Protein AF-A0A435XGB6-F1 (afdb_monomer)

Mean predict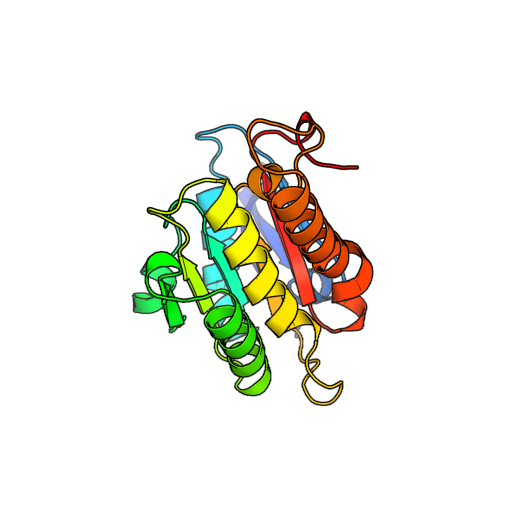ed aligned error: 3.39 Å

Structure (mmCIF, N/CA/C/O backbone):
data_AF-A0A435XGB6-F1
#
_entry.id   AF-A0A435XGB6-F1
#
loop_
_atom_site.group_PDB
_atom_site.id
_atom_site.type_symbol
_atom_site.label_atom_id
_atom_site.label_alt_id
_atom_site.label_comp_id
_atom_site.label_asym_id
_atom_site.label_entity_id
_atom_site.label_seq_id
_atom_site.pdbx_PDB_ins_code
_atom_site.Cartn_x
_atom_site.Cartn_y
_atom_site.Cartn_z
_atom_site.occupancy
_atom_site.B_iso_or_equiv
_atom_site.auth_seq_id
_atom_site.auth_comp_id
_atom_site.auth_asym_id
_atom_site.auth_atom_id
_atom_site.pdbx_PDB_model_num
ATOM 1 N N . MET A 1 1 ? 10.335 -16.203 -16.832 1.00 53.03 1 MET A N 1
ATOM 2 C CA . MET A 1 1 ? 10.452 -15.090 -17.796 1.00 53.03 1 MET A CA 1
ATOM 3 C C . MET A 1 1 ? 10.379 -13.845 -16.953 1.00 53.03 1 MET A C 1
ATOM 5 O O . MET A 1 1 ? 9.321 -13.602 -16.396 1.00 53.03 1 MET A O 1
ATOM 9 N N . THR A 1 2 ? 11.484 -13.124 -16.815 1.00 76.81 2 THR A N 1
ATOM 10 C CA . THR A 1 2 ? 11.548 -11.955 -15.939 1.00 76.81 2 THR A CA 1
ATOM 11 C C . THR A 1 2 ? 10.708 -10.821 -16.519 1.00 76.81 2 THR A C 1
ATOM 13 O O . THR A 1 2 ? 10.966 -10.364 -17.635 1.00 76.81 2 THR A O 1
ATOM 16 N N . VAL A 1 3 ? 9.694 -10.374 -15.778 1.00 89.94 3 VAL A N 1
ATOM 17 C CA . VAL A 1 3 ? 8.911 -9.187 -16.142 1.00 89.94 3 VAL A CA 1
ATOM 18 C C . VAL A 1 3 ? 9.714 -7.956 -15.735 1.00 89.94 3 VAL A C 1
ATOM 20 O O . VAL A 1 3 ? 9.939 -7.713 -14.551 1.00 89.94 3 VAL A O 1
ATOM 23 N N . ALA A 1 4 ? 10.163 -7.186 -16.723 1.00 92.75 4 ALA A N 1
ATOM 24 C CA . ALA A 1 4 ? 10.901 -5.952 -16.498 1.00 92.75 4 ALA A CA 1
ATOM 25 C C . ALA A 1 4 ? 9.969 -4.742 -16.622 1.00 92.75 4 ALA A C 1
ATOM 27 O O . ALA A 1 4 ? 9.368 -4.525 -17.673 1.00 92.75 4 ALA A O 1
ATOM 28 N N . ILE A 1 5 ? 9.890 -3.943 -15.562 1.00 94.94 5 ILE A N 1
ATOM 29 C CA . ILE A 1 5 ? 9.145 -2.687 -15.511 1.00 94.94 5 ILE A CA 1
ATOM 30 C C . ILE A 1 5 ? 10.059 -1.563 -15.993 1.00 94.94 5 ILE A C 1
ATOM 32 O O . ILE A 1 5 ? 11.114 -1.322 -15.406 1.00 94.94 5 ILE A O 1
ATOM 36 N N . GLU A 1 6 ? 9.682 -0.857 -17.054 1.00 95.12 6 GLU A N 1
ATOM 37 C CA . GLU A 1 6 ? 10.456 0.287 -17.534 1.00 95.12 6 GLU A CA 1
ATOM 38 C C . GLU A 1 6 ? 10.149 1.527 -16.686 1.00 95.12 6 GLU A C 1
ATOM 40 O O . GLU A 1 6 ? 9.051 2.079 -16.754 1.00 95.12 6 GLU A O 1
ATOM 45 N N . MET A 1 7 ? 11.133 2.001 -15.923 1.00 93.50 7 MET A N 1
ATOM 46 C CA . MET A 1 7 ? 11.008 3.140 -15.005 1.00 93.50 7 MET A CA 1
ATOM 47 C C . MET A 1 7 ? 11.340 4.486 -15.665 1.00 93.50 7 MET A C 1
ATOM 49 O O . MET A 1 7 ? 10.955 5.533 -15.153 1.00 93.50 7 MET A O 1
ATOM 53 N N . GLY A 1 8 ? 12.032 4.468 -16.804 1.00 93.19 8 GLY A N 1
ATOM 54 C CA . GLY A 1 8 ? 12.451 5.659 -17.540 1.00 93.19 8 GLY A CA 1
ATOM 55 C C . GLY A 1 8 ? 13.668 5.367 -18.413 1.00 93.19 8 GLY A C 1
ATOM 56 O O . GLY A 1 8 ? 13.874 4.229 -18.825 1.00 93.19 8 GLY A O 1
ATOM 57 N N . HIS A 1 9 ? 14.498 6.380 -18.657 1.00 94.50 9 HIS A N 1
ATOM 58 C CA . HIS A 1 9 ? 15.742 6.252 -19.421 1.00 94.50 9 HIS A CA 1
ATOM 59 C C . HIS A 1 9 ? 16.942 6.684 -18.573 1.00 94.50 9 HIS A C 1
ATOM 61 O O . HIS A 1 9 ? 16.847 7.610 -17.767 1.00 94.50 9 HIS A O 1
ATOM 67 N N . THR A 1 10 ? 18.075 6.011 -18.750 1.00 94.00 10 THR A N 1
ATOM 68 C CA . THR A 1 10 ? 19.360 6.416 -18.172 1.00 94.00 10 THR A CA 1
ATOM 69 C C . THR A 1 10 ? 19.920 7.635 -18.910 1.00 94.00 10 THR A C 1
ATOM 71 O O . THR A 1 10 ? 19.446 8.004 -19.984 1.00 94.00 10 THR A O 1
ATOM 74 N N . THR A 1 11 ? 20.984 8.241 -18.382 1.00 93.38 11 THR A N 1
ATOM 75 C CA . THR A 1 11 ? 21.693 9.348 -19.053 1.00 93.38 11 THR A CA 1
ATOM 76 C C . THR A 1 11 ? 22.278 8.959 -20.415 1.00 93.38 11 THR A C 1
ATOM 78 O O . THR A 1 11 ? 22.492 9.827 -21.253 1.00 93.38 11 THR A O 1
ATOM 81 N N . ALA A 1 12 ? 22.493 7.663 -20.659 1.00 94.06 12 ALA A N 1
ATOM 82 C CA . ALA A 1 12 ? 22.927 7.123 -21.946 1.00 94.06 12 ALA A CA 1
ATOM 83 C C . ALA A 1 12 ? 21.760 6.851 -22.921 1.00 94.06 12 ALA A C 1
ATOM 85 O O . ALA A 1 12 ? 21.979 6.302 -23.997 1.00 94.06 12 ALA A O 1
ATOM 86 N N . GLY A 1 13 ? 20.518 7.179 -22.544 1.00 93.50 13 GLY A N 1
ATOM 87 C CA . GLY A 1 13 ? 19.321 6.951 -23.359 1.00 93.50 13 GLY A CA 1
ATOM 88 C C . GLY A 1 13 ? 18.824 5.502 -23.373 1.00 93.50 13 GLY A C 1
ATOM 89 O O . GLY A 1 13 ? 17.865 5.198 -24.073 1.00 93.50 13 GLY A O 1
ATOM 90 N N . ALA A 1 14 ? 19.436 4.599 -22.602 1.00 94.88 14 ALA A N 1
ATOM 91 C CA . ALA A 1 14 ? 18.972 3.218 -22.484 1.00 94.88 14 ALA A CA 1
ATOM 92 C C . ALA A 1 14 ? 17.796 3.114 -21.491 1.00 94.88 14 ALA A C 1
ATOM 94 O O . ALA A 1 14 ? 17.801 3.839 -20.493 1.00 94.88 14 ALA A O 1
ATOM 95 N N . PRO A 1 15 ? 16.827 2.201 -21.685 1.00 94.12 15 PRO A N 1
ATOM 96 C CA . PRO A 1 15 ? 15.743 1.999 -20.726 1.00 94.12 15 PRO A CA 1
ATOM 97 C C . PRO A 1 15 ? 16.268 1.601 -19.338 1.00 94.12 15 PRO A C 1
ATOM 99 O O . PRO A 1 15 ? 17.001 0.619 -19.199 1.00 94.12 15 PRO A O 1
ATOM 102 N N . ALA A 1 16 ? 15.866 2.339 -18.306 1.00 94.94 16 ALA A N 1
ATOM 103 C CA . ALA A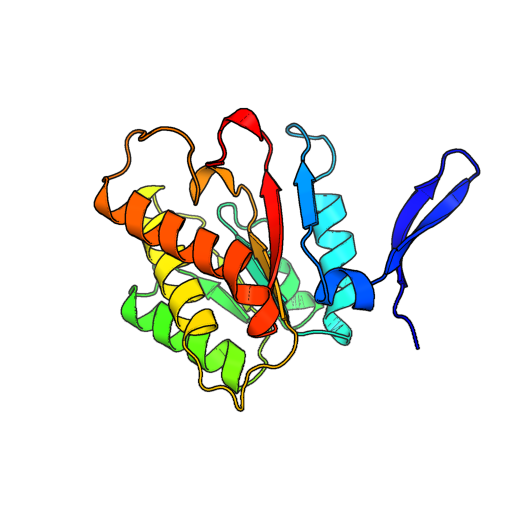 1 16 ? 16.071 1.974 -16.910 1.00 94.94 16 ALA A CA 1
ATOM 104 C C . ALA A 1 16 ? 14.958 1.006 -16.495 1.00 94.94 16 ALA A C 1
ATOM 106 O O . ALA A 1 16 ? 13.779 1.363 -16.523 1.00 94.94 16 ALA A O 1
ATOM 107 N N . LYS A 1 17 ? 15.325 -0.226 -16.138 1.00 95.12 17 LYS A N 1
ATOM 108 C CA . LYS A 1 17 ? 14.377 -1.308 -15.851 1.00 95.12 17 LYS A CA 1
ATOM 109 C C . LYS A 1 17 ? 14.462 -1.749 -14.395 1.00 95.12 17 LYS A C 1
ATOM 111 O O . LYS A 1 17 ? 15.545 -1.767 -13.819 1.00 95.12 17 LYS A O 1
ATOM 116 N N . LEU A 1 18 ? 13.319 -2.130 -13.842 1.00 95.06 18 LEU A N 1
ATOM 117 C CA . LEU A 1 18 ? 13.177 -2.758 -12.537 1.00 95.06 18 LEU A CA 1
ATOM 118 C C . LEU A 1 18 ? 12.653 -4.187 -12.726 1.00 95.06 18 LEU A C 1
ATOM 120 O O . LEU A 1 18 ? 11.713 -4.406 -13.488 1.00 95.06 18 LEU A O 1
ATOM 124 N N . ASP A 1 19 ? 13.266 -5.155 -12.051 1.00 95.69 19 ASP A N 1
ATOM 125 C CA . ASP A 1 19 ? 12.853 -6.558 -12.087 1.00 95.69 19 ASP A CA 1
ATOM 126 C C . ASP A 1 19 ? 11.679 -6.788 -11.120 1.00 95.69 19 ASP A C 1
ATOM 128 O O . ASP A 1 19 ? 11.791 -6.562 -9.911 1.00 95.69 19 ASP A O 1
ATOM 132 N N . LEU A 1 20 ? 10.531 -7.218 -11.654 1.00 95.69 20 LEU A N 1
ATOM 133 C CA . LEU A 1 20 ? 9.339 -7.474 -10.849 1.00 95.69 20 LEU A CA 1
ATOM 134 C C . LEU A 1 20 ? 9.506 -8.684 -9.916 1.00 95.69 20 LEU A C 1
ATOM 136 O O . LEU A 1 20 ? 8.996 -8.657 -8.797 1.00 95.69 20 LEU A O 1
ATOM 140 N N . GLU A 1 21 ? 10.209 -9.735 -10.342 1.00 94.44 21 GLU A N 1
ATOM 141 C CA . GLU A 1 21 ? 10.450 -10.922 -9.512 1.00 94.44 21 GLU A CA 1
ATOM 142 C C . GLU A 1 21 ? 11.365 -10.569 -8.329 1.00 94.44 21 GLU A C 1
ATOM 144 O O . GLU A 1 21 ? 11.075 -10.937 -7.186 1.00 94.44 21 GLU A O 1
ATOM 149 N N . GLU A 1 22 ? 12.418 -9.783 -8.580 1.00 95.06 22 GLU A N 1
ATOM 150 C CA . GLU A 1 22 ? 13.292 -9.264 -7.522 1.00 95.06 22 GLU A CA 1
ATOM 151 C C . GLU A 1 22 ? 12.521 -8.357 -6.554 1.00 95.06 22 GLU A C 1
ATOM 153 O O . GLU A 1 22 ? 12.657 -8.481 -5.333 1.00 95.06 22 GLU A O 1
ATOM 158 N N . LEU A 1 23 ? 11.661 -7.475 -7.070 1.00 95.38 23 LEU A N 1
ATOM 159 C CA . LEU A 1 23 ? 10.826 -6.608 -6.241 1.00 95.38 23 LEU A CA 1
ATOM 160 C C . LEU A 1 23 ? 9.884 -7.414 -5.337 1.00 95.38 23 LEU A C 1
ATOM 162 O O . LEU A 1 23 ? 9.769 -7.109 -4.149 1.00 95.38 23 LEU A O 1
ATOM 166 N N . LEU A 1 24 ? 9.269 -8.482 -5.854 1.00 95.25 24 LEU A N 1
ATOM 167 C CA . LEU A 1 24 ? 8.417 -9.375 -5.060 1.00 95.25 24 LEU A CA 1
ATOM 168 C C . LEU A 1 24 ? 9.197 -10.132 -3.974 1.00 95.25 24 LEU A C 1
ATOM 170 O O . LEU A 1 24 ? 8.642 -10.471 -2.925 1.00 95.25 24 LEU A O 1
ATOM 174 N N . ALA A 1 25 ? 10.492 -10.364 -4.192 1.00 93.00 25 ALA A N 1
ATOM 175 C CA . ALA A 1 25 ? 11.399 -10.957 -3.214 1.00 93.00 25 ALA A CA 1
ATOM 176 C C . ALA A 1 25 ? 12.015 -9.932 -2.239 1.00 93.00 25 ALA A C 1
ATOM 178 O O . ALA A 1 25 ? 12.694 -10.320 -1.280 1.00 93.00 25 ALA A O 1
ATOM 179 N N . THR A 1 26 ? 11.790 -8.633 -2.437 1.00 92.94 26 THR A N 1
ATOM 180 C CA . THR A 1 26 ? 12.435 -7.558 -1.672 1.00 92.94 26 THR A CA 1
ATOM 181 C C . THR A 1 26 ? 11.413 -6.518 -1.190 1.00 92.94 26 THR A C 1
ATOM 183 O O . THR A 1 26 ? 10.298 -6.866 -0.797 1.00 92.94 26 THR A O 1
ATOM 186 N N . ARG A 1 27 ? 11.845 -5.261 -1.048 1.00 93.19 27 ARG A N 1
ATOM 187 C CA . ARG A 1 27 ? 11.062 -4.102 -0.607 1.00 93.19 27 ARG A CA 1
ATOM 188 C C . ARG A 1 27 ? 11.592 -2.884 -1.336 1.00 93.19 27 ARG A C 1
ATOM 190 O O . ARG A 1 27 ? 12.801 -2.784 -1.540 1.00 93.19 27 ARG A O 1
ATOM 197 N N . LEU A 1 28 ? 10.711 -1.938 -1.627 1.00 96.19 28 LEU A N 1
ATOM 198 C CA . LEU A 1 28 ? 11.086 -0.693 -2.283 1.00 96.19 28 LEU A CA 1
ATOM 199 C C . LEU A 1 28 ? 10.727 0.505 -1.404 1.00 96.19 28 LEU A C 1
ATOM 201 O O . LEU A 1 28 ? 9.613 0.611 -0.895 1.00 96.19 28 LEU A O 1
ATOM 205 N N . LEU A 1 29 ? 11.683 1.414 -1.244 1.00 96.44 29 LEU A N 1
ATOM 206 C CA . LEU A 1 29 ? 11.451 2.758 -0.728 1.00 96.44 29 LEU A CA 1
ATOM 207 C C . LEU A 1 29 ? 11.551 3.725 -1.905 1.00 96.44 29 LEU A C 1
ATOM 209 O O . LEU A 1 29 ? 12.590 3.794 -2.559 1.00 96.44 29 LEU A O 1
ATOM 213 N N . VAL A 1 30 ? 10.492 4.493 -2.140 1.00 96.31 30 VAL A N 1
ATOM 214 C CA . VAL A 1 30 ? 10.490 5.596 -3.099 1.00 96.31 30 VAL A CA 1
ATOM 215 C C . VAL A 1 30 ? 10.491 6.908 -2.325 1.00 96.31 30 VAL A C 1
ATOM 217 O O . VAL A 1 30 ? 9.570 7.200 -1.563 1.00 96.31 30 VAL A O 1
ATOM 220 N N . GLN A 1 31 ? 11.533 7.713 -2.510 1.00 95.25 31 GLN A N 1
ATOM 221 C CA . GLN A 1 31 ? 11.670 8.993 -1.825 1.00 95.25 31 GLN A CA 1
ATOM 222 C C . GLN A 1 31 ? 11.896 10.119 -2.824 1.00 95.25 31 GLN A C 1
ATOM 224 O O . GLN A 1 31 ? 12.682 9.990 -3.758 1.00 95.25 31 GLN A O 1
ATOM 229 N N . GLY A 1 32 ? 11.204 11.231 -2.605 1.00 92.50 32 GLY A N 1
ATOM 230 C CA . GLY A 1 32 ? 11.371 12.437 -3.402 1.00 92.50 32 GLY A CA 1
ATOM 231 C C . GLY A 1 32 ? 10.499 13.571 -2.883 1.00 92.50 32 GLY A C 1
ATOM 232 O O . GLY A 1 32 ? 9.401 13.337 -2.382 1.00 92.50 32 GLY A O 1
ATOM 233 N N . ASN A 1 33 ? 10.985 14.807 -2.997 1.00 91.94 33 ASN A N 1
ATOM 234 C CA . ASN A 1 33 ? 10.238 15.998 -2.583 1.00 91.94 33 ASN A CA 1
ATOM 235 C C . ASN A 1 33 ? 8.947 16.168 -3.408 1.00 91.94 33 ASN A C 1
ATOM 237 O O . ASN A 1 33 ? 8.800 15.567 -4.477 1.00 91.94 33 ASN A O 1
ATOM 241 N N . SER A 1 34 ? 8.020 17.012 -2.946 1.00 87.75 34 SER A N 1
ATOM 242 C CA . SER A 1 34 ? 6.847 17.384 -3.751 1.00 87.75 34 SER A CA 1
ATOM 243 C C . SER A 1 34 ? 7.267 17.870 -5.149 1.00 87.75 34 SER A C 1
ATOM 245 O O . SER A 1 34 ? 8.277 18.561 -5.294 1.00 87.75 34 SER A O 1
ATOM 247 N N . GLY A 1 35 ? 6.544 17.432 -6.184 1.00 88.94 35 GLY A N 1
ATOM 248 C CA . GLY A 1 35 ? 6.849 17.735 -7.588 1.00 88.94 35 GLY A CA 1
ATOM 249 C C . GLY A 1 35 ? 8.001 16.938 -8.220 1.00 88.94 35 GLY A C 1
ATOM 250 O O . GLY A 1 35 ? 8.238 17.076 -9.414 1.00 88.94 35 GLY A O 1
ATOM 251 N N . SER A 1 36 ? 8.694 16.062 -7.481 1.00 92.06 36 SER A N 1
ATOM 252 C CA . SER A 1 36 ? 9.823 15.269 -8.019 1.00 92.06 36 SER A CA 1
ATOM 253 C C . SER A 1 36 ? 9.428 14.111 -8.948 1.00 92.06 36 SER A C 1
ATOM 255 O O . SER A 1 36 ? 10.300 13.436 -9.487 1.00 92.06 36 SER A O 1
ATOM 257 N N . GLY A 1 37 ? 8.127 13.853 -9.127 1.00 92.19 37 GLY A N 1
ATOM 258 C CA . GLY A 1 37 ? 7.626 12.749 -9.951 1.00 92.19 37 GLY A CA 1
ATOM 259 C C . GLY A 1 37 ? 7.440 11.419 -9.211 1.00 92.19 37 GLY A C 1
ATOM 260 O O . GLY A 1 37 ? 7.281 10.391 -9.861 1.00 92.19 37 GLY A O 1
ATOM 261 N N . LYS A 1 38 ? 7.412 11.413 -7.870 1.00 94.44 38 LYS A N 1
ATOM 262 C CA . LYS A 1 38 ? 7.178 10.208 -7.047 1.00 94.44 38 LYS A CA 1
ATOM 263 C C . LYS A 1 38 ? 5.902 9.450 -7.443 1.00 94.44 38 LYS A C 1
ATOM 265 O O . LYS A 1 38 ? 5.986 8.275 -7.797 1.00 94.44 38 LYS A O 1
ATOM 270 N N . SER A 1 39 ? 4.750 10.125 -7.459 1.00 92.38 39 SER A N 1
ATOM 271 C CA . SER A 1 39 ? 3.467 9.512 -7.838 1.00 92.38 39 SER A CA 1
ATOM 272 C C . SER A 1 39 ? 3.472 9.053 -9.301 1.00 92.38 39 SER A C 1
ATOM 274 O O . SER A 1 39 ? 2.933 7.998 -9.620 1.00 92.38 39 SER A O 1
ATOM 276 N N . HIS A 1 40 ? 4.170 9.773 -10.190 1.00 93.44 40 HIS A N 1
ATOM 277 C CA . HIS A 1 40 ? 4.348 9.361 -11.587 1.00 93.44 40 HIS A CA 1
ATOM 278 C C . HIS A 1 40 ? 5.158 8.060 -11.711 1.00 93.44 40 HIS A C 1
ATOM 280 O O . HIS A 1 40 ? 4.770 7.156 -12.451 1.00 93.44 40 HIS A O 1
ATOM 286 N N . LEU A 1 41 ? 6.253 7.935 -10.956 1.00 94.56 41 LEU A N 1
ATOM 287 C CA . LEU A 1 41 ? 7.075 6.727 -10.910 1.00 94.56 41 LEU A CA 1
ATOM 288 C C . LEU A 1 41 ? 6.287 5.531 -10.358 1.00 94.56 41 LEU A C 1
ATOM 290 O O . LEU A 1 41 ? 6.326 4.448 -10.942 1.00 94.56 41 LEU A O 1
ATOM 294 N N . LEU A 1 42 ? 5.550 5.732 -9.259 1.00 96.19 42 LEU A N 1
ATOM 295 C CA . LEU A 1 42 ? 4.686 4.703 -8.677 1.00 96.19 42 LEU A CA 1
ATOM 296 C C . LEU A 1 42 ? 3.600 4.268 -9.655 1.00 96.19 42 LEU A C 1
ATOM 298 O O . LEU A 1 42 ? 3.407 3.073 -9.850 1.00 96.19 42 LEU A O 1
ATOM 302 N N . ARG A 1 43 ? 2.936 5.219 -10.318 1.00 95.62 43 ARG A N 1
ATOM 303 C CA . ARG A 1 43 ? 1.927 4.925 -11.336 1.00 95.62 43 ARG A CA 1
ATOM 304 C C . ARG A 1 43 ? 2.522 4.096 -12.470 1.00 95.62 43 ARG A C 1
ATOM 306 O O . ARG A 1 43 ? 1.973 3.055 -12.800 1.00 95.62 43 ARG A O 1
ATOM 313 N N . ARG A 1 44 ? 3.686 4.476 -13.001 1.00 95.44 44 ARG A N 1
ATOM 314 C CA . ARG A 1 44 ? 4.384 3.712 -14.049 1.00 95.44 44 ARG A CA 1
ATOM 315 C C . ARG A 1 44 ? 4.695 2.273 -13.619 1.00 95.44 44 ARG A C 1
ATOM 317 O O . ARG A 1 44 ? 4.569 1.365 -14.441 1.00 95.44 44 ARG A O 1
ATOM 324 N N . LEU A 1 45 ? 5.070 2.062 -12.355 1.00 96.88 45 LEU A N 1
ATOM 325 C CA . LEU A 1 45 ? 5.280 0.731 -11.781 1.00 96.88 45 LEU A CA 1
ATOM 326 C C . LEU A 1 45 ? 3.970 -0.050 -11.652 1.00 96.88 45 LEU A C 1
ATOM 328 O O . LEU A 1 45 ? 3.904 -1.204 -12.077 1.00 96.88 45 LEU A O 1
ATOM 332 N N . LEU A 1 46 ? 2.936 0.569 -11.084 1.00 97.44 46 LEU A N 1
ATOM 333 C CA . LEU A 1 46 ? 1.628 -0.044 -10.845 1.00 97.44 46 LEU A CA 1
ATOM 334 C C . LEU A 1 46 ? 0.958 -0.453 -12.158 1.00 97.44 46 LEU A C 1
ATOM 336 O O . LEU A 1 46 ? 0.571 -1.605 -12.314 1.00 97.44 46 LEU A O 1
ATOM 340 N N . GLU A 1 47 ? 0.912 0.451 -13.129 1.00 96.50 47 GLU A N 1
ATOM 341 C CA . GLU A 1 47 ? 0.286 0.228 -14.432 1.00 96.50 47 GLU A CA 1
ATOM 342 C C . GLU A 1 47 ? 0.946 -0.930 -15.200 1.00 96.50 47 GLU A C 1
ATOM 344 O O . GLU A 1 47 ? 0.262 -1.824 -15.695 1.00 96.50 47 GLU A O 1
ATOM 349 N N . GLN A 1 48 ? 2.281 -0.978 -15.240 1.00 97.06 48 GLN A N 1
ATOM 350 C CA . GLN A 1 48 ? 3.005 -2.047 -15.938 1.00 97.06 48 GLN A CA 1
ATOM 351 C C . GLN A 1 48 ? 2.980 -3.390 -15.200 1.00 97.06 48 GLN A C 1
ATOM 353 O O . GLN A 1 48 ? 3.097 -4.432 -15.844 1.00 97.06 48 GLN A O 1
ATOM 358 N N . SER A 1 49 ? 2.848 -3.392 -13.869 1.00 96.81 49 SER A N 1
ATOM 359 C CA . SER A 1 49 ? 2.809 -4.629 -13.075 1.00 96.81 49 SER A CA 1
ATOM 360 C 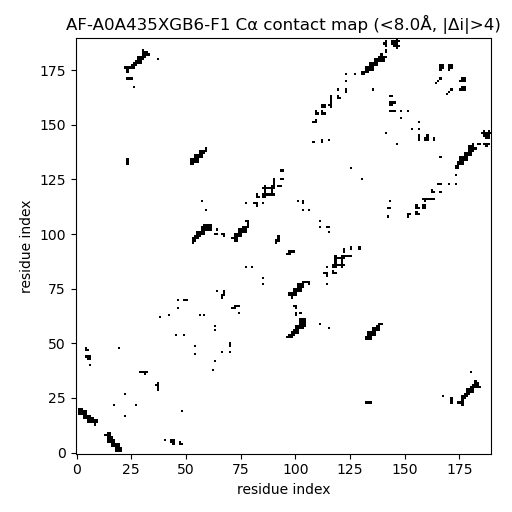C . SER A 1 49 ? 1.392 -5.178 -12.850 1.00 96.81 49 SER A C 1
ATOM 362 O O . SER A 1 49 ? 1.262 -6.346 -12.485 1.00 96.81 49 SER A O 1
ATOM 364 N N . ALA A 1 50 ? 0.339 -4.397 -13.124 1.00 96.69 50 ALA A N 1
ATOM 365 C CA . ALA A 1 50 ? -1.054 -4.775 -12.862 1.00 96.69 50 ALA A CA 1
ATOM 366 C C . ALA A 1 50 ? -1.508 -6.084 -13.542 1.00 96.69 50 ALA A C 1
ATOM 368 O O . ALA A 1 50 ? -2.199 -6.866 -12.890 1.00 96.69 50 ALA A O 1
ATOM 369 N N . PRO A 1 51 ? -1.099 -6.404 -14.790 1.00 95.38 51 PRO A N 1
ATOM 370 C CA . PRO A 1 51 ? -1.465 -7.677 -15.421 1.00 95.38 51 PRO A CA 1
ATOM 371 C C . PRO A 1 51 ? -0.779 -8.909 -14.810 1.00 95.38 51 PRO A C 1
ATOM 373 O O . PRO A 1 51 ? -1.165 -10.037 -15.110 1.00 95.38 51 PRO A O 1
ATOM 376 N N . TRP A 1 52 ? 0.269 -8.711 -14.007 1.00 95.69 52 TRP A N 1
ATOM 377 C CA . TRP A 1 52 ? 1.194 -9.774 -13.607 1.00 95.69 52 TRP A CA 1
ATOM 378 C C . TRP A 1 52 ? 1.067 -10.162 -12.140 1.00 95.69 52 TRP A C 1
ATOM 380 O O . TRP A 1 52 ? 1.316 -11.314 -11.785 1.00 95.69 52 TRP A O 1
ATOM 390 N N . VAL A 1 53 ? 0.710 -9.212 -11.277 1.00 96.31 53 VAL A N 1
ATOM 391 C CA . VAL A 1 53 ? 0.656 -9.431 -9.833 1.00 96.31 53 VAL A CA 1
ATOM 392 C C . VAL A 1 53 ? -0.490 -8.659 -9.202 1.00 96.31 53 VAL A C 1
ATOM 394 O O . VAL A 1 53 ? -0.821 -7.555 -9.626 1.00 96.31 53 VAL A O 1
ATOM 397 N N . GLN A 1 54 ? -1.089 -9.240 -8.163 1.00 98.12 54 GLN A N 1
ATOM 398 C CA . GLN A 1 54 ? -2.105 -8.563 -7.369 1.00 98.12 54 GLN A CA 1
ATOM 399 C C . GLN A 1 54 ? -1.509 -7.319 -6.695 1.00 98.12 54 GLN A C 1
ATOM 401 O O . GLN A 1 54 ? -0.375 -7.351 -6.211 1.00 98.12 54 GLN A O 1
ATOM 406 N N . GLN A 1 55 ? -2.284 -6.238 -6.621 1.00 98.62 55 GLN A N 1
ATOM 407 C CA . GLN A 1 55 ? -1.842 -4.971 -6.044 1.00 98.62 55 GLN A CA 1
ATOM 408 C C . GLN A 1 55 ? -2.851 -4.428 -5.034 1.00 98.62 55 GLN A C 1
ATOM 410 O O . GLN A 1 55 ? -4.049 -4.437 -5.291 1.00 98.62 55 GLN A O 1
ATOM 415 N N . THR A 1 56 ? -2.367 -3.881 -3.924 1.00 98.69 56 THR A N 1
ATOM 416 C CA . THR A 1 56 ? -3.129 -2.954 -3.078 1.00 98.69 56 THR A CA 1
ATOM 417 C C . THR A 1 56 ? -2.381 -1.639 -3.003 1.00 98.69 56 THR A C 1
ATOM 419 O O . THR A 1 56 ? -1.173 -1.634 -2.768 1.00 98.69 56 THR A O 1
ATOM 422 N N . ILE A 1 57 ? -3.113 -0.537 -3.133 1.00 98.75 57 ILE A N 1
ATOM 423 C CA . ILE A 1 57 ? -2.617 0.813 -2.896 1.00 98.75 57 ILE A CA 1
ATOM 424 C C . ILE A 1 57 ? -3.338 1.382 -1.670 1.00 98.75 57 ILE A C 1
ATOM 426 O O . ILE A 1 57 ? -4.564 1.338 -1.610 1.00 98.75 57 ILE A O 1
ATOM 430 N N . ILE A 1 58 ? -2.582 1.886 -0.696 1.00 98.81 58 ILE A N 1
ATOM 431 C CA . ILE A 1 58 ? -3.077 2.719 0.404 1.00 98.81 58 ILE A CA 1
ATOM 432 C C . ILE A 1 58 ? -2.880 4.173 -0.023 1.00 98.81 58 ILE A C 1
ATOM 434 O O . ILE A 1 58 ? -1.735 4.615 -0.148 1.00 98.81 58 ILE A O 1
ATOM 438 N N . ASP A 1 59 ? -3.987 4.864 -0.293 1.00 98.44 59 ASP A N 1
ATOM 439 C CA . ASP A 1 59 ? -4.010 6.139 -1.012 1.00 98.44 59 ASP A CA 1
ATOM 440 C C . ASP A 1 59 ? -4.633 7.256 -0.149 1.00 98.44 59 ASP A C 1
ATOM 442 O O . ASP A 1 59 ? -5.856 7.409 -0.137 1.00 98.44 59 ASP A O 1
ATOM 446 N N . PRO A 1 60 ? -3.822 7.999 0.631 1.00 97.88 60 PRO A N 1
ATOM 447 C CA . PRO A 1 60 ? -4.296 9.088 1.491 1.00 97.88 60 PRO A CA 1
ATOM 448 C C . PRO A 1 60 ? -4.851 10.299 0.737 1.00 97.88 60 PRO A C 1
ATOM 450 O O . PRO A 1 60 ? -5.627 11.047 1.325 1.00 97.88 60 PRO A O 1
ATOM 453 N N . GLU A 1 61 ? -4.455 10.493 -0.522 1.00 96.25 61 GLU A N 1
ATOM 454 C CA . GLU A 1 61 ? -4.744 11.707 -1.303 1.00 96.25 61 GLU A CA 1
ATOM 455 C C . GLU A 1 61 ? -5.623 11.427 -2.539 1.00 96.25 61 GLU A C 1
ATOM 457 O O . GLU A 1 61 ? -5.954 12.345 -3.279 1.00 96.25 61 GLU A O 1
ATOM 462 N N . GLY A 1 62 ? -5.992 10.167 -2.797 1.00 96.62 62 GLY A N 1
ATOM 463 C CA . GLY A 1 62 ? -6.844 9.792 -3.932 1.00 96.62 62 GLY A CA 1
ATOM 464 C C . GLY A 1 62 ? -6.147 9.811 -5.305 1.00 96.62 62 GLY A C 1
ATOM 465 O O . GLY A 1 62 ? -6.810 9.721 -6.341 1.00 96.62 62 GLY A O 1
ATOM 466 N N . ASP A 1 63 ? -4.813 9.880 -5.358 1.00 96.00 63 ASP A N 1
ATOM 467 C CA . ASP A 1 63 ? -4.016 10.009 -6.593 1.00 96.00 63 ASP A CA 1
ATOM 468 C C . ASP A 1 63 ? -4.116 8.783 -7.537 1.00 96.00 63 ASP A C 1
ATOM 470 O O . ASP A 1 63 ? -3.814 8.847 -8.746 1.00 96.00 63 ASP A O 1
ATOM 474 N N . PHE A 1 64 ? -4.518 7.631 -6.995 1.00 97.75 64 PHE A N 1
ATOM 475 C CA . PHE A 1 64 ? -4.475 6.333 -7.667 1.00 97.75 64 PHE A CA 1
ATOM 476 C C . PHE A 1 64 ? -5.854 5.742 -7.971 1.00 97.75 64 PHE A C 1
ATOM 478 O O . PHE A 1 64 ? -5.919 4.687 -8.607 1.00 97.75 64 PHE A O 1
ATOM 485 N N . VAL A 1 65 ? -6.957 6.419 -7.630 1.00 97.56 65 VAL A N 1
ATOM 486 C CA . VAL A 1 65 ? -8.328 5.912 -7.863 1.00 97.56 65 VAL A CA 1
ATOM 487 C C . VAL A 1 65 ? -8.609 5.570 -9.331 1.00 97.56 65 VAL A C 1
ATOM 489 O O . VAL A 1 65 ? -9.301 4.596 -9.621 1.00 97.56 65 VAL A O 1
ATOM 492 N N . SER A 1 66 ? -7.978 6.272 -10.281 1.00 96.31 66 SER A N 1
ATOM 493 C CA . SER A 1 66 ? -8.143 5.997 -11.719 1.00 96.31 66 SER A CA 1
ATOM 494 C C . SER A 1 66 ? -7.625 4.615 -12.156 1.00 96.31 66 SER A C 1
ATOM 496 O O . SER A 1 66 ? -7.805 4.228 -13.312 1.00 96.31 66 SER A O 1
ATOM 498 N N . LEU A 1 67 ? -6.862 3.911 -11.307 1.00 97.25 67 LEU A N 1
ATOM 499 C CA . LEU A 1 67 ? -6.457 2.531 -11.586 1.00 97.25 67 LEU A CA 1
ATOM 500 C C . LEU A 1 67 ? -7.678 1.609 -11.670 1.00 97.25 67 LEU A C 1
ATOM 502 O O . LEU A 1 67 ? -7.634 0.631 -12.415 1.00 97.25 67 LEU A O 1
ATOM 506 N N . GLY A 1 68 ? -8.778 1.949 -10.989 1.00 96.06 68 GLY A N 1
ATOM 507 C CA . GLY A 1 68 ? -10.019 1.194 -11.101 1.00 96.06 68 GLY A CA 1
ATOM 508 C C . GLY A 1 68 ? -10.585 1.195 -12.514 1.00 96.06 68 GLY A C 1
ATOM 509 O O . GLY A 1 68 ? -10.841 0.128 -13.070 1.00 96.06 68 GLY A O 1
ATOM 510 N N . ASP A 1 69 ? -10.655 2.368 -13.143 1.00 91.56 69 ASP A N 1
ATOM 511 C CA . ASP A 1 69 ? -11.221 2.510 -14.489 1.00 91.56 69 ASP A CA 1
ATOM 512 C C . ASP A 1 69 ? -10.397 1.795 -15.569 1.00 91.56 69 ASP A C 1
ATOM 514 O O . ASP A 1 69 ? -10.942 1.313 -16.560 1.00 91.56 69 ASP A O 1
ATOM 518 N N . ARG A 1 70 ? -9.066 1.758 -15.411 1.00 91.12 70 ARG A N 1
ATOM 519 C CA . ARG A 1 70 ? -8.141 1.322 -16.475 1.00 91.12 70 ARG A CA 1
ATOM 520 C C . ARG A 1 70 ? -7.563 -0.075 -16.280 1.00 91.12 70 ARG A C 1
ATOM 522 O O . ARG A 1 70 ? -7.239 -0.728 -17.267 1.00 91.12 70 ARG A O 1
ATOM 529 N N . TYR A 1 71 ? -7.408 -0.513 -15.033 1.00 96.00 71 TYR A N 1
ATOM 530 C CA . TYR A 1 71 ? -6.697 -1.745 -14.678 1.00 96.00 71 TYR A CA 1
ATOM 531 C C . TYR A 1 71 ? -7.533 -2.692 -13.807 1.00 96.00 71 TYR A C 1
ATOM 533 O O . TYR A 1 71 ? -7.057 -3.766 -13.443 1.00 96.00 71 TYR A O 1
ATOM 541 N N . GLY A 1 72 ? -8.792 -2.339 -13.522 1.00 95.56 72 GLY A N 1
ATOM 542 C CA . GLY A 1 72 ? -9.739 -3.211 -12.827 1.00 95.56 72 GLY A CA 1
ATOM 543 C C . GLY A 1 72 ? -9.532 -3.287 -11.316 1.00 95.56 72 GLY A C 1
ATOM 544 O O . GLY A 1 72 ? -10.046 -4.208 -10.679 1.00 95.56 72 GLY A O 1
ATOM 545 N N . HIS A 1 73 ? -8.786 -2.348 -10.725 1.00 98.56 73 HIS A N 1
ATOM 546 C CA . HIS A 1 73 ? -8.681 -2.246 -9.272 1.00 98.56 73 HIS A CA 1
ATOM 547 C C . HIS A 1 73 ? -10.041 -1.900 -8.662 1.00 98.56 73 HIS A C 1
ATOM 549 O O . HIS A 1 73 ? -10.717 -0.964 -9.080 1.00 98.56 73 HIS A O 1
ATOM 555 N N . LEU A 1 74 ? -10.433 -2.614 -7.614 1.00 98.62 74 LEU A N 1
ATOM 556 C CA . LEU A 1 74 ? -11.581 -2.217 -6.814 1.00 98.62 74 LEU A CA 1
ATOM 557 C C . LEU A 1 74 ? -11.197 -1.001 -5.963 1.00 98.62 74 LEU A C 1
ATOM 559 O O . LEU A 1 74 ? -10.363 -1.110 -5.061 1.00 98.62 74 LEU A O 1
ATOM 563 N N . VAL A 1 75 ? -11.811 0.145 -6.245 1.00 98.69 75 VAL A N 1
ATOM 564 C CA . VAL A 1 75 ? -11.686 1.342 -5.408 1.00 98.69 75 VAL A CA 1
ATOM 565 C C . VAL A 1 75 ? -12.611 1.190 -4.204 1.00 98.69 75 VAL A C 1
ATOM 567 O O . VAL A 1 75 ? -13.817 1.001 -4.355 1.00 98.69 75 VAL A O 1
ATOM 570 N N . ILE A 1 76 ? -12.029 1.234 -3.011 1.00 98.75 76 ILE A N 1
ATOM 571 C CA . ILE A 1 76 ? -12.728 1.139 -1.732 1.00 98.75 76 ILE A CA 1
ATOM 572 C C . ILE A 1 76 ? -12.635 2.508 -1.075 1.00 98.75 76 ILE A C 1
ATOM 574 O O . ILE A 1 76 ? -11.552 2.914 -0.655 1.00 98.75 76 ILE A O 1
ATOM 578 N N . ASP A 1 77 ? -13.767 3.196 -0.986 1.00 98.50 77 ASP A N 1
ATOM 579 C CA . ASP A 1 77 ? -13.890 4.441 -0.236 1.00 98.50 77 ASP A CA 1
ATOM 580 C C . ASP A 1 77 ? -13.945 4.124 1.266 1.00 98.50 77 ASP A C 1
ATOM 582 O O . ASP A 1 77 ? -14.917 3.559 1.778 1.00 98.50 77 ASP A O 1
ATOM 586 N N . ALA A 1 78 ? -12.861 4.432 1.975 1.00 98.50 78 ALA A N 1
ATOM 587 C CA . ALA A 1 78 ? -12.727 4.109 3.386 1.00 98.50 78 ALA A CA 1
ATOM 588 C C . ALA A 1 78 ? -13.653 4.931 4.294 1.00 98.50 78 ALA A C 1
ATOM 590 O O . ALA A 1 78 ? -13.946 4.476 5.406 1.00 98.50 78 ALA A O 1
ATOM 591 N N . GLU A 1 79 ? -14.119 6.103 3.848 1.00 97.75 79 GLU A N 1
ATOM 592 C CA . GLU A 1 79 ? -15.052 6.941 4.609 1.00 97.75 79 GLU A CA 1
ATOM 593 C C . GLU A 1 79 ? -16.395 6.224 4.808 1.00 97.75 79 GLU A C 1
ATOM 595 O O . GLU A 1 79 ? -17.007 6.288 5.876 1.00 97.75 79 GLU A O 1
ATOM 600 N N . GLN A 1 80 ? -16.798 5.421 3.822 1.00 97.94 80 GLN A N 1
ATOM 601 C CA . GLN A 1 80 ? -18.061 4.680 3.818 1.00 97.94 80 GLN A CA 1
ATOM 602 C C . GLN A 1 80 ? -18.012 3.366 4.613 1.00 97.94 80 GLN A C 1
ATOM 604 O O . GLN A 1 80 ? -18.985 2.601 4.645 1.00 97.94 80 GLN A O 1
ATOM 609 N N . HIS A 1 81 ? -16.880 3.056 5.249 1.00 98.25 81 HIS A N 1
ATOM 610 C CA . HIS A 1 81 ? -16.644 1.757 5.860 1.00 98.25 81 HIS A CA 1
ATOM 611 C C . HIS A 1 81 ? -16.100 1.854 7.285 1.00 98.25 81 HIS A C 1
ATOM 613 O O . HIS A 1 81 ? -15.336 2.739 7.662 1.00 98.25 81 HIS A O 1
ATOM 619 N N . THR A 1 82 ? -16.490 0.882 8.106 1.00 98.31 82 THR A N 1
ATOM 620 C CA . THR A 1 82 ? -15.940 0.707 9.454 1.00 98.31 82 THR A CA 1
ATOM 621 C C . THR A 1 82 ? -14.594 -0.017 9.393 1.00 98.31 82 THR A C 1
ATOM 623 O O . THR A 1 82 ? -14.324 -0.748 8.441 1.00 98.31 82 THR A O 1
ATOM 626 N N . GLU A 1 83 ? -13.774 0.093 10.444 1.00 98.50 83 GLU A N 1
ATOM 627 C CA . GLU A 1 83 ? -12.544 -0.710 10.602 1.00 98.50 83 GLU A CA 1
ATOM 628 C C . GLU A 1 83 ? -12.797 -2.207 10.384 1.00 98.50 83 GLU A C 1
ATOM 630 O O . GLU A 1 83 ? -12.103 -2.849 9.600 1.00 98.50 83 GLU A O 1
ATOM 635 N N . ARG A 1 84 ? -13.843 -2.764 11.006 1.00 98.50 84 ARG A N 1
ATOM 636 C CA . ARG A 1 84 ? -14.202 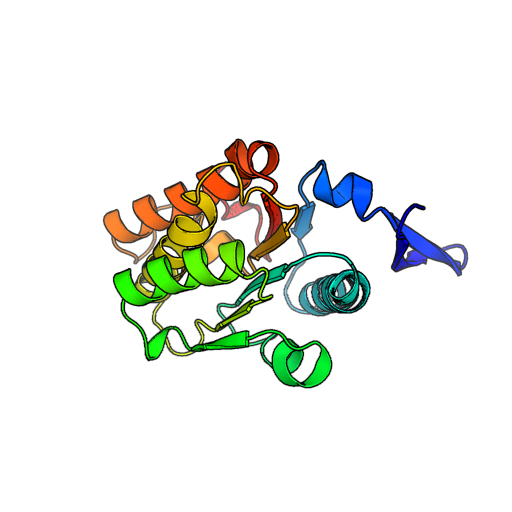-4.178 10.831 1.00 98.50 84 ARG A CA 1
ATOM 637 C C . ARG A 1 84 ? -14.572 -4.505 9.381 1.00 98.50 84 ARG A C 1
ATOM 639 O O . ARG A 1 84 ? -14.223 -5.575 8.886 1.00 98.50 84 ARG A O 1
ATOM 646 N N . GLY A 1 85 ? -15.278 -3.594 8.710 1.00 98.69 85 GLY A N 1
ATOM 647 C CA . GLY A 1 85 ? -15.599 -3.716 7.290 1.00 98.69 85 GLY A CA 1
ATOM 648 C C . GLY A 1 85 ? -14.341 -3.752 6.425 1.00 98.69 85 GLY A C 1
ATOM 649 O O . GLY A 1 85 ? -14.209 -4.637 5.583 1.00 98.69 85 GLY A O 1
ATOM 650 N N . LEU A 1 86 ? -13.385 -2.858 6.687 1.00 98.81 86 LEU A N 1
ATOM 651 C CA . LEU A 1 86 ? -12.119 -2.802 5.957 1.00 98.81 86 LEU A CA 1
ATOM 652 C C . LEU A 1 86 ? -11.198 -3.987 6.245 1.00 98.81 86 LEU A C 1
ATOM 654 O O . LEU A 1 86 ? -10.548 -4.473 5.324 1.00 98.81 86 LEU A O 1
ATOM 658 N N . GLN A 1 87 ? -11.177 -4.508 7.473 1.00 98.81 87 GLN A N 1
ATOM 659 C CA . GLN A 1 87 ? -10.458 -5.746 7.781 1.00 98.81 87 GLN A CA 1
ATOM 660 C C . GLN A 1 87 ? -11.012 -6.913 6.953 1.00 98.81 87 GLN A C 1
ATOM 662 O O . GLN A 1 87 ? -10.256 -7.614 6.280 1.00 98.81 87 GLN A O 1
ATOM 667 N N . ALA A 1 88 ? -12.339 -7.069 6.913 1.00 98.69 88 ALA A N 1
ATOM 668 C CA . ALA A 1 88 ? -12.975 -8.084 6.078 1.00 98.69 88 ALA A CA 1
ATOM 669 C C . ALA A 1 88 ? -12.747 -7.837 4.573 1.00 98.69 88 ALA A C 1
ATOM 671 O O . ALA A 1 88 ? -12.640 -8.792 3.804 1.00 98.69 88 ALA A O 1
ATOM 672 N N . ALA A 1 89 ? -12.678 -6.575 4.138 1.00 98.75 89 ALA A N 1
ATOM 673 C CA . ALA A 1 89 ? -12.384 -6.223 2.752 1.00 98.75 89 ALA A CA 1
ATOM 674 C C . ALA A 1 89 ? -10.949 -6.604 2.360 1.00 98.75 89 ALA A C 1
ATOM 676 O O . ALA A 1 89 ? -10.760 -7.204 1.305 1.00 98.75 89 ALA A O 1
ATOM 677 N N . GLY A 1 90 ? -9.959 -6.334 3.219 1.00 98.69 90 GLY A N 1
ATOM 678 C CA . GLY A 1 90 ? -8.568 -6.744 3.006 1.00 98.69 90 GLY A CA 1
ATOM 679 C C . GLY A 1 90 ? -8.430 -8.265 2.917 1.00 98.69 90 GLY A C 1
ATOM 680 O O . GLY A 1 90 ? -7.843 -8.786 1.969 1.00 98.69 90 GLY A O 1
ATOM 681 N N . GLU A 1 91 ? -9.056 -8.998 3.840 1.00 98.62 91 GLU A N 1
ATOM 682 C CA . GLU A 1 91 ? -9.087 -10.465 3.798 1.00 98.62 91 GLU A CA 1
ATOM 683 C C . GLU A 1 91 ? -9.665 -10.982 2.470 1.00 98.62 91 GLU A C 1
ATOM 685 O O . GLU A 1 91 ? -9.033 -11.787 1.778 1.00 98.62 91 GLU A O 1
ATOM 690 N N . ARG A 1 92 ? -10.838 -10.477 2.066 1.00 98.56 92 ARG A N 1
ATOM 691 C CA . ARG A 1 92 ? -11.497 -10.892 0.819 1.00 98.56 92 ARG A CA 1
ATOM 692 C C . ARG A 1 92 ? -10.701 -10.514 -0.421 1.00 98.56 92 ARG A C 1
ATOM 694 O O . ARG A 1 92 ? -10.601 -11.339 -1.327 1.00 98.56 92 ARG A O 1
ATOM 701 N N . ALA A 1 93 ? -10.125 -9.313 -0.462 1.00 98.44 93 ALA A N 1
ATOM 702 C CA . ALA A 1 93 ? -9.277 -8.881 -1.567 1.00 98.44 93 ALA A CA 1
ATOM 703 C C . ALA A 1 93 ? -8.153 -9.894 -1.788 1.00 98.44 93 ALA A C 1
ATOM 705 O O . ALA A 1 93 ? -7.929 -10.354 -2.907 1.00 98.44 93 ALA A O 1
ATOM 706 N N . ARG A 1 94 ? -7.510 -10.333 -0.705 1.00 97.62 94 ARG A N 1
ATOM 707 C CA . ARG A 1 94 ? -6.425 -11.310 -0.762 1.00 97.62 94 ARG A CA 1
ATOM 708 C C . ARG A 1 94 ? -6.883 -12.717 -1.146 1.00 97.62 94 ARG A C 1
ATOM 710 O O . ARG A 1 94 ? -6.262 -13.340 -2.004 1.00 97.62 94 ARG A O 1
ATOM 717 N N . ILE A 1 95 ? -7.977 -13.208 -0.561 1.00 98.12 95 ILE A N 1
ATOM 718 C CA . ILE A 1 95 ? -8.532 -14.539 -0.866 1.00 98.12 95 ILE A CA 1
ATOM 719 C C . ILE A 1 95 ? -8.948 -14.640 -2.337 1.00 98.12 95 ILE A C 1
ATOM 721 O O . ILE A 1 95 ? -8.626 -15.623 -3.005 1.00 98.12 95 ILE A O 1
ATOM 725 N N . HIS A 1 96 ? -9.631 -13.613 -2.844 1.00 97.81 96 HIS A N 1
ATOM 726 C CA . HIS A 1 96 ? -10.181 -13.586 -4.199 1.00 97.81 96 HIS A CA 1
ATOM 727 C C . HIS A 1 96 ? -9.233 -12.979 -5.238 1.00 97.81 96 HIS A C 1
ATOM 729 O O . HIS A 1 96 ? -9.597 -12.884 -6.406 1.00 97.81 96 HIS A O 1
ATOM 735 N N . ARG A 1 97 ? -8.016 -12.597 -4.829 1.00 97.38 97 ARG A N 1
ATOM 736 C CA . ARG A 1 97 ? -6.991 -11.973 -5.679 1.00 97.38 97 ARG A CA 1
ATOM 737 C C . ARG A 1 97 ? -7.477 -10.719 -6.418 1.00 97.38 97 ARG A C 1
ATOM 739 O O . ARG A 1 97 ? -7.094 -10.474 -7.558 1.00 97.38 97 ARG A O 1
ATOM 746 N N . VAL A 1 98 ? -8.315 -9.923 -5.760 1.00 97.94 98 VAL A N 1
ATOM 747 C CA . VAL A 1 98 ? -8.799 -8.640 -6.279 1.00 97.94 98 VAL A CA 1
ATOM 748 C C . VAL A 1 98 ? -7.756 -7.570 -5.969 1.00 97.94 98 VAL A C 1
ATOM 750 O O . VAL A 1 98 ? -7.376 -7.399 -4.809 1.00 97.94 98 VAL A O 1
ATOM 753 N N . SER A 1 99 ? -7.267 -6.870 -6.993 1.00 98.75 99 SER A N 1
ATOM 754 C CA . SER A 1 99 ? -6.427 -5.685 -6.792 1.00 98.75 99 SER A CA 1
ATOM 755 C C . SER A 1 99 ? -7.281 -4.524 -6.284 1.00 98.75 99 SER A C 1
ATOM 757 O O . SER A 1 99 ? -8.418 -4.368 -6.725 1.00 98.75 99 SER A O 1
ATOM 759 N N . THR A 1 100 ? -6.766 -3.714 -5.361 1.00 98.81 100 THR A N 1
ATOM 760 C CA . THR A 1 100 ? -7.548 -2.664 -4.691 1.00 98.81 100 THR A CA 1
ATOM 761 C C . THR A 1 100 ? -6.819 -1.330 -4.619 1.00 98.81 100 THR A C 1
ATOM 763 O O . THR A 1 100 ? -5.594 -1.276 -4.505 1.00 98.81 100 THR A O 1
ATOM 766 N N . VAL A 1 101 ? -7.591 -0.248 -4.602 1.00 98.88 101 VAL A N 1
ATOM 767 C CA . VAL A 1 101 ? -7.154 1.068 -4.123 1.00 98.88 101 VAL A CA 1
ATOM 768 C C . VAL A 1 101 ? -7.993 1.374 -2.889 1.00 98.88 101 VAL A C 1
ATOM 770 O O . VAL A 1 101 ? -9.214 1.448 -2.986 1.00 98.88 101 VAL A O 1
ATOM 773 N N . LEU A 1 102 ? -7.360 1.493 -1.726 1.00 98.88 102 LEU A N 1
ATOM 774 C CA . LEU A 1 102 ? -8.014 1.992 -0.523 1.00 98.88 102 LEU A CA 1
ATOM 775 C C . LEU A 1 102 ? -7.907 3.516 -0.543 1.00 98.88 102 LEU A C 1
ATOM 777 O O . LEU A 1 102 ? -6.859 4.051 -0.177 1.00 98.88 102 LEU A O 1
ATOM 781 N N . ASN A 1 103 ? -8.973 4.178 -0.995 1.00 98.81 103 ASN A N 1
ATOM 782 C CA . ASN A 1 103 ? -9.059 5.630 -0.975 1.00 98.81 103 ASN A CA 1
ATOM 783 C C . ASN A 1 103 ? -9.361 6.093 0.454 1.00 98.81 103 ASN A C 1
ATOM 785 O O . ASN A 1 103 ? -10.356 5.679 1.050 1.00 98.81 103 ASN A O 1
ATOM 789 N N . LEU A 1 104 ? -8.472 6.914 0.998 1.00 98.69 104 LEU A N 1
ATOM 790 C CA . LEU A 1 104 ? -8.548 7.478 2.343 1.00 98.69 104 LEU A CA 1
ATOM 791 C C . LEU A 1 104 ? -8.743 9.004 2.308 1.00 98.69 104 LEU A C 1
ATOM 793 O O . LEU A 1 104 ? -8.756 9.635 3.370 1.00 98.69 104 LEU A O 1
ATOM 797 N N . GLU A 1 105 ? -8.878 9.587 1.113 1.00 97.62 105 GLU A N 1
ATOM 798 C CA . GLU A 1 105 ? -9.249 10.988 0.925 1.00 97.62 105 GLU A CA 1
ATOM 799 C C . GLU A 1 105 ? -10.546 11.300 1.696 1.00 97.62 105 GLU A C 1
ATOM 801 O O . GLU A 1 105 ? -11.440 10.463 1.804 1.00 97.62 105 GLU A O 1
ATOM 806 N N . GLY A 1 106 ? -10.633 12.494 2.286 1.00 95.62 106 GLY A N 1
ATOM 807 C CA . GLY A 1 106 ? -11.792 12.933 3.076 1.00 95.62 106 GLY A CA 1
ATOM 808 C C . GLY A 1 106 ? -11.744 12.552 4.561 1.00 95.62 106 GLY A C 1
ATOM 809 O O . GLY A 1 106 ? -12.350 13.235 5.385 1.00 95.62 106 GLY A O 1
ATOM 810 N N . LEU A 1 107 ? -10.961 11.538 4.942 1.00 97.69 107 LEU A N 1
ATOM 811 C CA . LEU A 1 107 ? -10.734 11.196 6.348 1.00 97.69 107 LEU A CA 1
ATOM 812 C C . LEU A 1 107 ? -9.670 12.091 6.995 1.00 97.69 107 LEU A C 1
ATOM 814 O O . LEU A 1 107 ? -8.658 12.429 6.382 1.00 97.69 107 LEU A O 1
ATOM 818 N N . ASP A 1 108 ? -9.848 12.402 8.281 1.00 95.94 108 ASP A N 1
ATOM 819 C CA . ASP A 1 108 ? -8.774 12.991 9.085 1.00 95.94 108 ASP A CA 1
ATOM 820 C C . ASP A 1 108 ? -7.610 12.003 9.296 1.00 95.94 108 ASP A C 1
ATOM 822 O O . ASP A 1 108 ? -7.749 10.788 9.132 1.00 95.94 108 ASP A O 1
ATOM 826 N N . ALA A 1 109 ? -6.441 12.517 9.686 1.00 94.12 109 ALA A N 1
ATOM 827 C CA . ALA A 1 109 ? -5.227 11.710 9.814 1.00 94.12 109 ALA A CA 1
ATOM 828 C C . ALA A 1 109 ? -5.388 10.518 10.776 1.00 94.12 109 ALA A C 1
ATOM 830 O O . ALA A 1 109 ? -4.857 9.437 10.517 1.00 94.12 109 ALA A O 1
ATOM 831 N N . GLU A 1 110 ? -6.134 10.681 11.873 1.00 95.25 110 GLU A N 1
ATOM 832 C CA . GLU A 1 110 ? -6.371 9.591 12.820 1.00 95.25 110 GLU A CA 1
ATOM 833 C C . GLU A 1 110 ? -7.203 8.467 12.184 1.00 95.25 110 GLU A C 1
ATOM 835 O O . GLU A 1 110 ? -6.845 7.287 12.286 1.00 95.25 110 GLU A O 1
ATOM 840 N N . ASN A 1 111 ? -8.281 8.815 11.484 1.00 97.44 111 ASN A N 1
ATOM 841 C CA . ASN A 1 111 ? -9.112 7.845 10.791 1.00 97.44 111 ASN A CA 1
ATOM 842 C C . ASN A 1 111 ? -8.375 7.214 9.608 1.00 97.44 111 ASN A C 1
ATOM 844 O O . ASN A 1 111 ? -8.474 5.997 9.444 1.00 97.44 111 ASN A O 1
ATOM 848 N N . GLN A 1 112 ? -7.566 7.966 8.853 1.00 97.81 112 GLN A N 1
ATOM 849 C CA . GLN A 1 112 ? -6.704 7.385 7.819 1.00 97.81 112 GLN A CA 1
ATOM 850 C C . GLN A 1 112 ? -5.816 6.276 8.400 1.00 97.81 112 GLN A C 1
ATOM 852 O O . GLN A 1 112 ? -5.773 5.165 7.868 1.00 97.81 112 GLN A O 1
ATOM 857 N N . MET A 1 113 ? -5.167 6.537 9.541 1.00 97.69 113 MET A N 1
ATOM 858 C CA . MET A 1 113 ? -4.320 5.562 10.234 1.00 97.69 113 MET A CA 1
ATOM 859 C C . MET A 1 113 ? -5.100 4.320 10.676 1.00 97.69 113 MET A C 1
ATOM 861 O O . MET A 1 113 ? -4.656 3.196 10.431 1.00 97.69 113 MET A O 1
ATOM 865 N N . ARG A 1 114 ? -6.273 4.496 11.298 1.00 98.25 114 ARG A N 1
ATOM 866 C CA . ARG A 1 114 ? -7.108 3.373 11.759 1.00 98.25 114 ARG A CA 1
ATOM 867 C C . ARG A 1 114 ? -7.636 2.533 10.594 1.00 98.25 114 ARG A C 1
ATOM 869 O O . ARG A 1 114 ? -7.557 1.304 10.635 1.00 98.25 114 ARG A O 1
ATOM 876 N N . ARG A 1 115 ? -8.132 3.179 9.533 1.00 98.62 115 ARG A N 1
ATOM 877 C CA . ARG A 1 115 ? -8.685 2.514 8.342 1.00 98.62 115 ARG A CA 1
ATOM 878 C C . ARG A 1 115 ? -7.608 1.763 7.557 1.00 98.62 115 ARG A C 1
ATOM 880 O O . ARG A 1 115 ? -7.808 0.587 7.243 1.00 98.62 115 ARG A O 1
ATOM 887 N N . ALA A 1 116 ? -6.447 2.382 7.334 1.00 98.69 116 ALA A N 1
ATOM 888 C CA . ALA A 1 116 ? -5.300 1.718 6.718 1.00 98.69 116 ALA A CA 1
ATOM 889 C C . ALA A 1 116 ? -4.825 0.518 7.552 1.00 98.69 116 ALA A C 1
ATOM 891 O O . ALA A 1 116 ? -4.623 -0.568 7.008 1.00 98.69 116 ALA A O 1
ATOM 892 N N . ALA A 1 117 ? -4.701 0.679 8.877 1.00 98.69 117 ALA A N 1
ATOM 893 C CA . ALA A 1 117 ? -4.281 -0.398 9.771 1.00 98.69 117 ALA A CA 1
ATOM 894 C C . ALA A 1 117 ? -5.233 -1.600 9.721 1.00 98.69 117 ALA A C 1
ATOM 896 O O . ALA A 1 117 ? -4.772 -2.739 9.631 1.00 98.69 117 ALA A O 1
ATOM 897 N N . ALA A 1 118 ? -6.546 -1.354 9.737 1.00 98.81 118 ALA A N 1
ATOM 898 C CA . ALA A 1 118 ? -7.548 -2.410 9.662 1.00 98.81 118 ALA A CA 1
ATOM 899 C C . ALA A 1 118 ? -7.487 -3.171 8.329 1.00 98.81 118 ALA A C 1
ATOM 901 O O . ALA A 1 118 ? -7.444 -4.403 8.326 1.00 98.81 118 ALA A O 1
ATOM 902 N N . PHE A 1 119 ? -7.406 -2.452 7.204 1.00 98.88 119 PHE A N 1
ATOM 903 C CA . PHE A 1 119 ? -7.301 -3.066 5.879 1.00 98.88 119 PHE A CA 1
ATOM 904 C C . PHE A 1 119 ? -6.016 -3.895 5.723 1.00 98.88 119 PHE A C 1
ATOM 906 O O . PHE A 1 119 ? -6.062 -5.062 5.323 1.00 98.88 119 PHE A O 1
ATOM 913 N N . LEU A 1 120 ? -4.866 -3.325 6.104 1.00 98.75 120 LEU A N 1
ATOM 914 C CA . LEU A 1 120 ? -3.573 -4.016 6.098 1.00 98.75 120 LEU A CA 1
ATOM 915 C C . LEU A 1 120 ? -3.563 -5.227 7.045 1.00 98.75 120 LEU A C 1
ATOM 917 O O . LEU A 1 120 ? -2.941 -6.242 6.730 1.00 98.75 120 LEU A O 1
ATOM 921 N N . GLY A 1 121 ? -4.261 -5.144 8.181 1.00 98.56 121 GLY A N 1
ATOM 922 C CA . GLY A 1 121 ? -4.475 -6.264 9.097 1.00 98.56 121 GLY A CA 1
ATOM 923 C C . GLY A 1 121 ? -5.208 -7.420 8.419 1.00 98.56 121 GLY A C 1
ATOM 924 O O . GLY A 1 121 ? -4.703 -8.542 8.414 1.00 98.56 121 GLY A O 1
ATOM 925 N N . GLY A 1 122 ? -6.322 -7.121 7.745 1.00 98.56 122 GLY A N 1
ATOM 926 C CA . GLY A 1 122 ? -7.082 -8.092 6.954 1.00 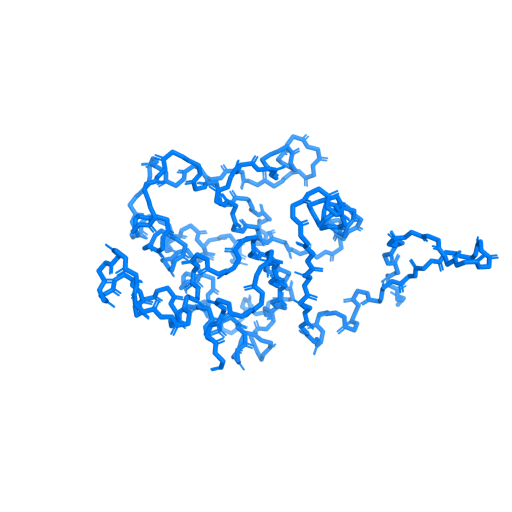98.56 122 GLY A CA 1
ATOM 927 C C . GLY A 1 122 ? -6.245 -8.769 5.869 1.00 98.56 122 GLY A C 1
ATOM 928 O O . GLY A 1 122 ? -6.252 -9.994 5.746 1.00 98.56 122 GLY A O 1
ATOM 929 N N . LEU A 1 123 ? -5.439 -7.988 5.137 1.00 98.44 123 LEU A N 1
ATOM 930 C CA . LEU A 1 123 ? -4.466 -8.546 4.196 1.00 98.44 123 LEU A CA 1
ATOM 931 C C . LEU A 1 123 ? -3.476 -9.468 4.909 1.00 98.44 123 LEU A C 1
ATOM 933 O O . LEU A 1 123 ? -3.181 -10.549 4.416 1.00 98.44 123 LEU A O 1
ATOM 937 N N . PHE A 1 124 ? -2.929 -9.072 6.054 1.00 98.25 124 PHE A N 1
ATOM 938 C CA . PHE A 1 124 ? -1.843 -9.796 6.712 1.00 98.25 124 PHE A CA 1
ATOM 939 C C . PHE A 1 124 ? -2.276 -11.124 7.355 1.00 98.25 124 PHE A C 1
ATOM 941 O O . PHE A 1 124 ? -1.477 -12.070 7.379 1.00 98.25 124 PHE A O 1
ATOM 948 N N . GLU A 1 125 ? -3.500 -11.200 7.877 1.00 96.94 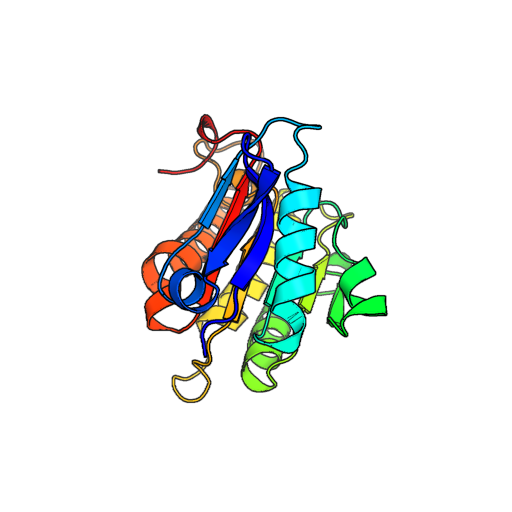125 GLU A N 1
ATOM 949 C CA . GLU A 1 125 ? -3.988 -12.286 8.742 1.00 96.94 125 GLU A CA 1
ATOM 950 C C . GLU A 1 125 ? -4.546 -13.512 8.007 1.00 96.94 125 GLU A C 1
ATOM 952 O O . GLU A 1 125 ? -4.739 -14.545 8.648 1.00 96.94 125 GLU A O 1
ATOM 957 N N . VAL A 1 126 ? -4.730 -13.460 6.680 1.00 97.44 126 VAL A N 1
ATOM 958 C CA . VAL A 1 126 ? -5.292 -14.601 5.932 1.00 97.44 126 VAL A CA 1
ATOM 959 C C . VAL A 1 126 ? -4.462 -15.884 6.074 1.00 97.44 126 VAL A C 1
ATOM 961 O O . VAL A 1 126 ? -3.232 -15.858 6.239 1.00 97.44 126 VAL A O 1
ATOM 964 N N . ALA A 1 127 ? -5.143 -17.025 5.941 1.00 97.38 127 ALA A N 1
ATOM 965 C CA . ALA A 1 127 ? -4.538 -18.350 6.017 1.00 97.38 127 ALA A CA 1
ATOM 966 C C . ALA A 1 127 ? -3.429 -18.559 4.970 1.00 97.38 127 ALA A C 1
ATOM 968 O O . ALA A 1 127 ? -3.428 -17.955 3.894 1.00 97.38 127 ALA A O 1
ATOM 969 N N . ARG A 1 128 ? -2.483 -19.452 5.289 1.00 97.06 128 ARG A N 1
ATOM 970 C CA . ARG A 1 128 ? -1.281 -19.716 4.478 1.00 97.06 128 ARG A CA 1
ATOM 971 C C . ARG A 1 128 ? -1.595 -20.117 3.034 1.00 97.06 128 ARG A C 1
ATOM 973 O O . ARG A 1 128 ? -0.833 -19.764 2.139 1.00 97.06 128 ARG A O 1
ATOM 980 N N . ASP A 1 129 ? -2.723 -20.781 2.809 1.00 97.69 129 ASP A N 1
ATOM 981 C CA . ASP A 1 129 ? -3.167 -21.224 1.481 1.00 97.69 129 ASP A CA 1
ATOM 982 C C . ASP A 1 129 ? -3.487 -20.055 0.531 1.00 97.69 129 ASP A C 1
ATOM 984 O O . ASP A 1 129 ? -3.552 -20.234 -0.683 1.00 97.69 129 ASP A O 1
ATOM 988 N N . HIS A 1 130 ? -3.631 -18.836 1.066 1.00 97.88 130 HIS A N 1
ATOM 989 C CA . HIS A 1 130 ? -3.859 -17.608 0.301 1.00 97.88 130 HIS A CA 1
ATOM 990 C C . HIS A 1 130 ? -2.622 -16.701 0.233 1.00 97.88 130 HIS A C 1
ATOM 992 O O . HIS A 1 130 ? -2.724 -15.528 -0.132 1.00 97.88 130 HIS A O 1
ATOM 998 N N . TRP A 1 131 ? -1.434 -17.206 0.587 1.00 96.81 131 TRP A N 1
ATOM 999 C CA . TRP A 1 131 ? -0.187 -16.434 0.544 1.00 96.81 131 TRP A CA 1
ATOM 1000 C C . TRP A 1 131 ? 0.408 -16.336 -0.863 1.00 96.81 131 TRP A C 1
ATOM 1002 O O . TRP A 1 131 ? 1.555 -16.709 -1.108 1.00 96.81 131 TRP A O 1
ATOM 1012 N N . TYR A 1 132 ? -0.388 -15.809 -1.790 1.00 96.00 132 TYR A N 1
ATOM 1013 C CA . TYR A 1 132 ? 0.049 -15.471 -3.139 1.00 96.00 132 TYR A CA 1
ATOM 1014 C C . TYR A 1 132 ? 0.865 -14.166 -3.143 1.00 96.00 132 TYR A C 1
ATOM 1016 O O . TYR A 1 132 ? 0.635 -13.314 -2.276 1.00 96.00 132 TYR A O 1
ATOM 1024 N N . PRO A 1 133 ? 1.811 -13.995 -4.089 1.00 96.69 133 PRO A N 1
ATOM 1025 C CA . PRO A 1 133 ? 2.554 -12.750 -4.245 1.00 96.69 133 PRO A CA 1
ATOM 1026 C C . PRO A 1 133 ? 1.634 -11.558 -4.525 1.00 96.69 133 PRO A C 1
ATOM 1028 O O . PRO A 1 133 ? 0.741 -11.639 -5.369 1.00 96.69 133 PRO A O 1
ATOM 1031 N N . MET A 1 134 ? 1.883 -10.451 -3.833 1.00 97.88 134 MET A N 1
ATOM 1032 C CA . MET A 1 134 ? 1.107 -9.220 -3.920 1.00 97.88 134 MET A CA 1
ATOM 1033 C C . MET A 1 134 ? 2.010 -8.011 -3.672 1.00 97.88 134 MET A C 1
ATOM 1035 O O . MET A 1 134 ? 2.787 -8.006 -2.714 1.00 97.88 134 MET A O 1
ATOM 1039 N N . LEU A 1 135 ? 1.883 -6.972 -4.497 1.00 98.50 135 LEU A N 1
ATOM 1040 C CA . LEU A 1 135 ? 2.465 -5.662 -4.212 1.00 98.50 135 LEU A CA 1
ATOM 1041 C C . LEU A 1 135 ? 1.535 -4.892 -3.273 1.00 98.50 135 LEU A C 1
ATOM 1043 O O . LEU A 1 135 ? 0.340 -4.767 -3.540 1.00 98.50 135 LEU A O 1
ATOM 1047 N N . VAL A 1 136 ? 2.083 -4.349 -2.191 1.00 98.69 136 VAL A N 1
ATOM 1048 C CA . VAL A 1 136 ? 1.348 -3.459 -1.284 1.00 98.69 136 VAL A CA 1
ATOM 1049 C C . VAL A 1 136 ? 2.066 -2.120 -1.264 1.00 98.69 136 VAL A C 1
ATOM 1051 O O . VAL A 1 136 ? 3.152 -2.001 -0.692 1.00 98.69 136 VAL A O 1
ATOM 1054 N N . VAL A 1 137 ? 1.471 -1.133 -1.928 1.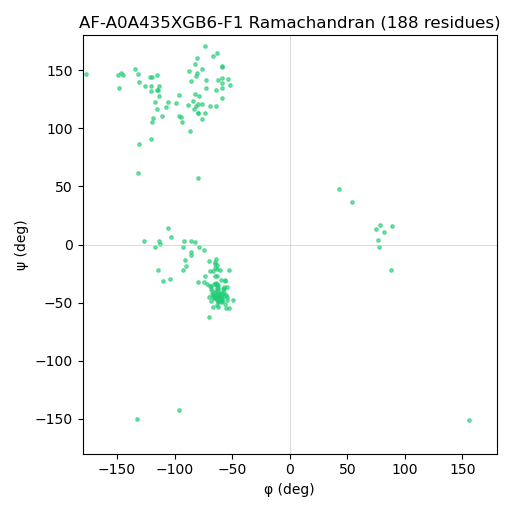00 98.62 137 VAL A N 1
ATOM 1055 C CA . VAL A 1 137 ? 1.986 0.231 -2.035 1.00 98.62 137 VAL A CA 1
ATOM 1056 C C . VAL A 1 137 ? 1.332 1.097 -0.973 1.00 98.62 137 VAL A C 1
ATOM 1058 O O . VAL A 1 137 ? 0.111 1.120 -0.858 1.00 98.62 137 VAL A O 1
ATOM 1061 N N . VAL A 1 138 ? 2.142 1.818 -0.207 1.00 98.44 138 VAL A N 1
ATOM 1062 C CA . VAL A 1 138 ? 1.678 2.819 0.755 1.00 98.44 138 VAL A CA 1
ATOM 1063 C C . VAL A 1 138 ? 2.246 4.165 0.343 1.00 98.44 138 VAL A C 1
ATOM 1065 O O . VAL A 1 138 ? 3.462 4.368 0.452 1.00 98.44 138 VAL A O 1
ATOM 1068 N N . ASP A 1 139 ? 1.388 5.059 -0.151 1.00 97.25 139 ASP A N 1
ATOM 1069 C CA . ASP A 1 139 ? 1.801 6.433 -0.425 1.00 97.25 139 ASP A CA 1
ATOM 1070 C C . ASP A 1 139 ? 1.776 7.285 0.846 1.00 97.25 139 ASP A C 1
ATOM 1072 O O . ASP A 1 139 ? 1.133 6.943 1.838 1.00 97.25 139 ASP A O 1
ATOM 1076 N N . GLU A 1 140 ? 2.577 8.347 0.840 1.00 95.25 140 GLU A N 1
ATOM 1077 C CA . GLU A 1 140 ? 2.830 9.228 1.982 1.00 95.25 140 GLU A CA 1
ATOM 1078 C C . GLU A 1 140 ? 3.030 8.468 3.305 1.00 95.25 140 GLU A C 1
ATOM 1080 O O . GLU A 1 140 ? 2.494 8.819 4.355 1.00 95.25 140 GLU A O 1
ATOM 1085 N N . ALA A 1 141 ? 3.871 7.429 3.270 1.00 95.81 141 ALA A N 1
ATOM 1086 C CA . ALA A 1 141 ? 4.078 6.467 4.351 1.00 95.81 141 ALA A CA 1
ATOM 1087 C C . ALA A 1 141 ? 4.412 7.098 5.717 1.00 95.81 141 ALA A C 1
ATOM 1089 O O . ALA A 1 141 ? 4.196 6.469 6.755 1.00 95.81 141 ALA A O 1
ATOM 1090 N N . GLN A 1 142 ? 4.925 8.335 5.749 1.00 93.38 142 GLN A N 1
ATOM 1091 C CA . GLN A 1 142 ? 5.145 9.070 6.996 1.00 93.38 142 GLN A CA 1
ATOM 1092 C C . GLN A 1 142 ? 3.857 9.377 7.776 1.00 93.38 142 GLN A C 1
ATOM 1094 O O . GLN A 1 142 ? 3.951 9.614 8.977 1.00 93.38 142 GLN A O 1
ATOM 1099 N N . LEU A 1 143 ? 2.685 9.365 7.128 1.00 94.00 143 LEU A N 1
ATOM 1100 C CA . LEU A 1 143 ? 1.381 9.470 7.790 1.00 94.00 143 LEU A CA 1
ATOM 1101 C C . LEU A 1 143 ? 1.096 8.220 8.631 1.00 94.00 143 LEU A C 1
ATOM 1103 O O . LEU A 1 143 ? 0.632 8.315 9.762 1.00 94.00 143 LEU A O 1
ATOM 1107 N N . PHE A 1 144 ? 1.454 7.045 8.111 1.00 95.62 144 PHE A N 1
ATOM 1108 C CA . PHE A 1 144 ? 1.129 5.753 8.719 1.00 95.62 144 PHE A CA 1
ATOM 1109 C C . PHE A 1 144 ? 2.217 5.219 9.658 1.00 95.62 144 PHE A C 1
ATOM 1111 O O . PHE A 1 144 ? 1.930 4.399 10.535 1.00 95.62 144 PHE A O 1
ATOM 1118 N N . ALA A 1 145 ? 3.460 5.677 9.497 1.00 93.50 145 ALA A N 1
ATOM 1119 C CA . ALA A 1 145 ? 4.600 5.300 10.332 1.00 93.50 145 ALA A CA 1
ATOM 1120 C C . ALA A 1 145 ? 5.417 6.526 10.802 1.00 93.50 145 ALA A C 1
ATOM 1122 O O . ALA A 1 145 ? 6.604 6.627 10.481 1.00 93.50 145 ALA A O 1
ATOM 1123 N N . PRO A 1 146 ? 4.825 7.464 11.567 1.00 91.12 146 PRO A N 1
ATOM 1124 C CA . PRO A 1 146 ? 5.515 8.679 11.988 1.00 91.12 146 PRO A CA 1
ATOM 1125 C C . PRO A 1 146 ? 6.587 8.413 13.064 1.00 91.12 146 PRO A C 1
ATOM 1127 O O . PRO A 1 146 ? 6.350 7.728 14.068 1.00 91.12 146 PRO A O 1
ATOM 1130 N N . ALA A 1 147 ? 7.766 9.018 12.883 1.00 87.12 147 ALA A N 1
ATOM 1131 C CA . ALA A 1 147 ? 8.915 8.926 13.791 1.00 87.12 147 ALA A CA 1
ATOM 1132 C C . ALA A 1 147 ? 8.629 9.506 15.183 1.00 87.12 147 ALA A C 1
ATOM 1134 O O . ALA A 1 147 ? 9.119 8.994 16.188 1.00 87.12 147 ALA A O 1
ATOM 1135 N N . VAL A 1 148 ? 7.823 10.566 15.241 1.00 83.62 148 VAL A N 1
ATOM 1136 C CA . VAL A 1 148 ? 7.451 11.274 16.469 1.00 83.62 148 VAL A CA 1
ATOM 1137 C C . VAL A 1 148 ? 5.937 11.197 16.626 1.00 83.62 148 VAL A C 1
ATOM 1139 O O . VAL A 1 148 ? 5.213 11.217 15.630 1.00 8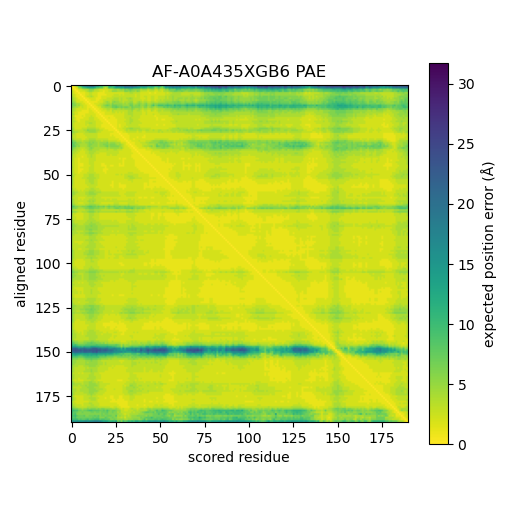3.62 148 VAL A O 1
ATOM 1142 N N . ALA A 1 149 ? 5.458 11.078 17.864 1.00 72.00 149 ALA A N 1
ATOM 1143 C CA . ALA A 1 149 ? 4.037 11.232 18.156 1.00 72.00 149 ALA A CA 1
ATOM 1144 C C . ALA A 1 149 ? 3.623 12.677 17.821 1.00 72.00 149 ALA A C 1
ATOM 1146 O O . ALA A 1 149 ? 4.227 13.624 18.321 1.00 72.00 149 ALA A O 1
ATOM 1147 N N . GLY A 1 150 ? 2.690 12.830 16.881 1.00 74.88 150 GLY A N 1
ATOM 1148 C CA . GLY A 1 150 ? 2.142 14.122 16.467 1.00 74.88 150 GLY A CA 1
ATOM 1149 C C . GLY A 1 150 ? 0.829 14.424 17.187 1.00 74.88 150 GLY A C 1
ATOM 1150 O O . GLY A 1 150 ? 0.658 14.061 18.343 1.00 74.88 150 GLY A O 1
ATOM 1151 N N . GLU A 1 151 ? -0.111 15.042 16.472 1.00 72.38 151 GLU A N 1
ATOM 1152 C CA . GLU A 1 151 ? -1.458 15.390 16.968 1.00 72.38 151 GLU A CA 1
ATOM 1153 C C . GLU A 1 151 ? -2.446 14.205 16.984 1.00 72.38 151 GLU A C 1
ATOM 1155 O O . GLU A 1 151 ? -3.588 14.355 17.402 1.00 72.38 151 GLU A O 1
ATOM 1160 N N . VAL A 1 152 ? -2.021 13.024 16.529 1.00 83.25 152 VAL A N 1
ATOM 1161 C CA . VAL A 1 152 ? -2.847 11.807 16.475 1.00 83.25 152 VAL A CA 1
ATOM 1162 C C . VAL A 1 152 ? -2.783 11.026 17.784 1.00 83.25 152 VAL A C 1
ATOM 1164 O O . VAL A 1 152 ? -1.744 11.004 18.449 1.00 83.25 152 VAL A O 1
ATOM 1167 N N . SER A 1 153 ? -3.866 10.323 18.128 1.00 87.00 153 SER A N 1
ATOM 1168 C CA . SER A 1 153 ? -3.883 9.480 19.324 1.00 87.00 153 SER A CA 1
ATOM 1169 C C . SER A 1 153 ? -2.796 8.391 19.293 1.00 87.00 153 SER A C 1
ATOM 1171 O O . SER A 1 153 ? -2.501 7.780 18.257 1.00 87.00 153 SER A O 1
ATOM 1173 N N . ASP A 1 154 ? -2.209 8.104 20.460 1.00 88.69 154 ASP A N 1
ATOM 1174 C CA . ASP A 1 154 ? -1.181 7.062 20.604 1.00 88.69 154 ASP A CA 1
ATOM 1175 C C . ASP A 1 154 ? -1.691 5.676 20.190 1.00 88.69 154 ASP A C 1
ATOM 1177 O O . ASP A 1 154 ? -0.929 4.845 19.688 1.00 88.69 154 ASP A O 1
ATOM 1181 N N . GLU A 1 155 ? -2.987 5.423 20.372 1.00 92.88 155 GLU A N 1
ATOM 1182 C CA . GLU A 1 155 ? -3.630 4.179 19.965 1.00 92.88 155 GLU A CA 1
ATOM 1183 C C . GLU A 1 155 ? -3.653 4.032 18.437 1.00 92.88 155 GLU A C 1
ATOM 1185 O O . GLU A 1 155 ? -3.139 3.036 17.919 1.00 92.88 155 GLU A O 1
ATOM 1190 N N . ALA A 1 156 ? -4.173 5.029 17.710 1.00 93.69 156 ALA A N 1
ATOM 1191 C CA . ALA A 1 156 ? -4.198 5.019 16.246 1.00 93.69 156 ALA A CA 1
ATOM 1192 C C . ALA A 1 156 ? -2.782 4.907 15.668 1.00 93.69 156 ALA A C 1
ATOM 1194 O O . ALA A 1 156 ? -2.520 4.101 14.766 1.00 93.69 156 ALA A O 1
ATOM 1195 N N . ARG A 1 157 ? -1.833 5.640 16.265 1.00 93.12 157 ARG A N 1
ATOM 1196 C CA . ARG A 1 157 ? -0.415 5.555 15.916 1.00 93.12 157 ARG A CA 1
ATOM 1197 C C . ARG A 1 157 ? 0.147 4.154 16.094 1.00 93.12 157 ARG A C 1
ATOM 1199 O O . ARG A 1 157 ? 0.802 3.645 15.185 1.00 93.12 157 ARG A O 1
ATOM 1206 N N . LYS A 1 158 ? -0.095 3.521 17.241 1.00 94.50 158 LYS A N 1
ATOM 1207 C CA . LYS A 1 158 ? 0.406 2.174 17.536 1.00 94.50 158 LYS A CA 1
ATOM 1208 C C . LYS A 1 158 ? -0.191 1.125 16.598 1.00 94.50 158 LYS A C 1
ATOM 1210 O O . LYS A 1 158 ? 0.542 0.242 16.149 1.00 94.50 158 LYS A O 1
ATOM 1215 N N . LEU A 1 159 ? -1.484 1.231 16.285 1.00 96.19 159 LEU A N 1
ATOM 1216 C CA . LEU A 1 159 ? -2.168 0.338 15.347 1.00 96.19 159 LEU A CA 1
ATOM 1217 C C . LEU A 1 159 ? -1.565 0.442 13.942 1.00 96.19 159 LEU A C 1
ATOM 1219 O O . LEU A 1 159 ? -1.108 -0.562 13.391 1.00 96.19 159 LEU A O 1
ATOM 1223 N N . SER A 1 160 ? -1.485 1.658 13.399 1.00 96.81 160 SER A N 1
ATOM 1224 C CA . SER A 1 160 ? -0.935 1.907 12.063 1.00 96.81 160 SER A CA 1
ATOM 1225 C C . SER A 1 160 ? 0.544 1.537 11.961 1.00 96.81 160 SER A C 1
ATOM 1227 O O . SER A 1 160 ? 0.938 0.804 11.052 1.00 96.81 160 SER A O 1
ATOM 1229 N N . LEU A 1 161 ? 1.369 1.931 12.936 1.00 96.06 161 LEU A N 1
ATOM 1230 C CA . LEU A 1 161 ? 2.785 1.559 12.958 1.00 96.06 161 LEU A CA 1
ATOM 1231 C C . LEU A 1 161 ? 2.970 0.038 13.064 1.00 96.06 161 LEU A C 1
ATOM 1233 O O . LEU A 1 161 ? 3.862 -0.526 12.425 1.00 96.06 161 LEU A O 1
ATOM 1237 N N . GLY A 1 162 ? 2.120 -0.643 13.837 1.00 97.31 162 GLY A N 1
ATOM 1238 C CA . GLY A 1 162 ? 2.095 -2.101 13.922 1.00 97.31 162 GLY A CA 1
ATOM 1239 C C . GLY A 1 162 ? 1.775 -2.757 12.577 1.00 97.31 162 GLY A C 1
ATOM 1240 O O . GLY A 1 162 ? 2.478 -3.685 12.168 1.00 97.31 162 GLY A O 1
ATOM 1241 N N . ALA A 1 163 ? 0.777 -2.245 11.852 1.00 98.12 163 ALA A N 1
ATOM 1242 C CA . ALA A 1 163 ? 0.424 -2.718 10.513 1.00 98.12 163 ALA A CA 1
ATOM 1243 C C . ALA A 1 163 ? 1.555 -2.480 9.495 1.00 98.12 163 ALA A C 1
ATOM 1245 O O . ALA A 1 163 ? 1.940 -3.403 8.773 1.00 98.12 163 ALA A O 1
ATOM 1246 N N . MET A 1 164 ? 2.172 -1.295 9.505 1.00 97.81 164 MET A N 1
ATOM 1247 C CA . MET A 1 164 ? 3.330 -0.976 8.661 1.00 97.81 164 MET A CA 1
ATOM 1248 C C . MET A 1 164 ? 4.533 -1.871 8.981 1.00 97.81 164 MET A C 1
ATOM 1250 O O . MET A 1 164 ? 5.173 -2.410 8.080 1.00 97.81 164 MET A O 1
ATOM 1254 N N . THR A 1 165 ? 4.803 -2.118 10.265 1.00 96.88 165 THR A N 1
ATOM 1255 C CA . THR A 1 165 ? 5.863 -3.040 10.706 1.00 96.88 165 THR A CA 1
ATOM 1256 C C . THR A 1 165 ? 5.576 -4.472 10.256 1.00 96.88 165 THR A C 1
ATOM 1258 O O . THR A 1 165 ? 6.493 -5.197 9.869 1.00 96.88 165 THR A O 1
ATOM 1261 N N . ASN A 1 166 ? 4.313 -4.903 10.267 1.00 97.38 166 ASN A N 1
ATOM 1262 C CA . ASN A 1 166 ? 3.916 -6.212 9.752 1.00 97.38 166 ASN A CA 1
ATOM 1263 C C . ASN A 1 166 ? 4.187 -6.327 8.267 1.00 97.38 166 ASN A C 1
ATOM 1265 O O . ASN A 1 166 ? 4.869 -7.269 7.859 1.00 97.38 166 ASN A O 1
ATOM 1269 N N . LEU A 1 167 ? 3.704 -5.360 7.491 1.00 97.31 167 LEU A N 1
ATOM 1270 C CA . LEU A 1 167 ? 3.921 -5.309 6.056 1.00 97.31 167 LEU A CA 1
ATOM 1271 C C . LEU A 1 167 ? 5.417 -5.341 5.736 1.00 97.31 167 LEU A C 1
ATOM 1273 O O . LEU A 1 167 ? 5.884 -6.239 5.034 1.00 97.31 167 LEU A O 1
ATOM 1277 N N . MET A 1 168 ? 6.183 -4.422 6.321 1.00 96.06 168 MET A N 1
ATOM 1278 C CA . MET A 1 168 ? 7.601 -4.310 6.024 1.00 96.06 168 MET A CA 1
ATOM 1279 C C . MET A 1 168 ? 8.357 -5.503 6.602 1.00 96.06 168 MET A C 1
ATOM 1281 O O . MET A 1 168 ? 8.874 -6.316 5.847 1.00 96.06 168 MET A O 1
ATOM 1285 N N . CYS A 1 169 ? 8.393 -5.731 7.909 1.00 95.25 169 CYS A N 1
ATOM 1286 C CA . CYS A 1 169 ? 9.292 -6.731 8.494 1.00 95.25 169 CYS A CA 1
ATOM 1287 C C . CYS A 1 169 ? 8.856 -8.186 8.258 1.00 95.25 169 CYS A C 1
ATOM 1289 O O . CYS A 1 169 ? 9.714 -9.062 8.112 1.00 95.25 169 CYS A O 1
ATOM 1291 N N . ARG A 1 170 ? 7.546 -8.462 8.190 1.00 96.19 170 ARG A N 1
ATOM 1292 C CA . ARG A 1 170 ? 6.997 -9.832 8.139 1.00 96.19 170 ARG A CA 1
ATOM 1293 C C . ARG A 1 170 ? 6.287 -10.174 6.827 1.00 96.19 170 ARG A C 1
ATOM 1295 O O . ARG A 1 170 ? 6.201 -11.359 6.501 1.00 96.19 170 ARG A O 1
ATOM 1302 N N . GLY A 1 171 ? 5.831 -9.174 6.072 1.00 96.56 171 GLY A N 1
ATOM 1303 C CA . GLY A 1 171 ? 4.987 -9.335 4.888 1.00 96.56 171 GLY A CA 1
ATOM 1304 C C . GLY A 1 171 ? 5.600 -10.228 3.819 1.00 96.56 171 GLY A C 1
ATOM 1305 O O . GLY A 1 171 ? 4.923 -11.132 3.339 1.00 96.56 171 GLY A O 1
ATOM 1306 N N . ARG A 1 172 ? 6.907 -10.092 3.548 1.00 95.06 172 ARG A N 1
ATOM 1307 C CA . ARG A 1 172 ? 7.595 -10.891 2.518 1.00 95.06 172 ARG A CA 1
ATOM 1308 C C . ARG A 1 172 ? 7.433 -12.400 2.720 1.00 95.06 172 ARG A C 1
ATOM 1310 O O . ARG A 1 172 ? 7.147 -13.121 1.774 1.00 95.06 172 ARG A O 1
ATOM 1317 N N . LYS A 1 173 ? 7.566 -12.896 3.958 1.00 95.19 173 LYS A N 1
ATOM 1318 C CA . LYS A 1 173 ? 7.384 -14.334 4.263 1.00 95.19 173 LYS A CA 1
ATOM 1319 C C . LYS A 1 173 ? 5.948 -14.812 4.024 1.00 95.19 173 LYS A C 1
ATOM 1321 O O . LYS A 1 173 ? 5.717 -16.014 3.959 1.00 95.19 173 LYS A O 1
ATOM 1326 N N . ARG A 1 174 ? 5.007 -13.873 3.925 1.00 96.88 174 ARG A N 1
ATOM 1327 C CA . ARG A 1 174 ? 3.603 -14.100 3.607 1.00 96.88 174 ARG A CA 1
ATOM 1328 C C . ARG A 1 174 ? 3.266 -13.739 2.160 1.00 96.88 174 ARG A C 1
ATOM 1330 O O . ARG A 1 174 ? 2.098 -13.770 1.838 1.00 96.88 174 ARG A O 1
ATOM 1337 N N . GLY A 1 175 ? 4.218 -13.393 1.294 1.00 96.44 175 GLY A N 1
ATOM 1338 C CA . GLY A 1 175 ? 3.927 -12.994 -0.091 1.00 96.44 175 GLY A CA 1
ATOM 1339 C C . GLY A 1 175 ? 3.492 -11.534 -0.267 1.00 96.44 175 GLY A C 1
ATOM 1340 O O . GLY A 1 175 ? 3.059 -11.168 -1.350 1.00 96.44 175 GLY A O 1
ATOM 1341 N N . LEU A 1 176 ? 3.617 -10.689 0.762 1.00 98.00 176 LEU A N 1
ATOM 1342 C CA . LEU A 1 176 ? 3.364 -9.249 0.654 1.00 98.00 176 LEU A CA 1
ATOM 1343 C C . LEU A 1 176 ? 4.686 -8.508 0.421 1.00 98.00 176 LEU A C 1
ATOM 1345 O O . LEU A 1 176 ? 5.531 -8.438 1.321 1.00 98.00 176 LEU A O 1
ATOM 1349 N N . ALA A 1 177 ? 4.860 -7.956 -0.774 1.00 97.94 177 ALA A N 1
ATOM 1350 C CA . ALA A 1 177 ? 5.999 -7.129 -1.140 1.00 97.94 177 ALA A CA 1
ATOM 1351 C C . ALA A 1 177 ? 5.653 -5.654 -0.903 1.00 97.94 177 ALA A C 1
ATOM 1353 O O . ALA A 1 177 ? 4.860 -5.052 -1.627 1.00 97.94 177 ALA A O 1
ATOM 1354 N N . GLY A 1 178 ? 6.214 -5.096 0.171 1.00 98.00 178 GLY A N 1
ATOM 1355 C CA . GLY A 1 178 ? 5.947 -3.725 0.593 1.00 98.00 178 GLY A CA 1
ATOM 1356 C C . GLY A 1 178 ? 6.721 -2.700 -0.234 1.00 98.00 178 GLY A C 1
ATOM 1357 O O . GLY A 1 178 ? 7.951 -2.770 -0.330 1.00 98.00 178 GLY A O 1
ATOM 1358 N N . ILE A 1 179 ? 5.992 -1.724 -0.766 1.00 98.19 179 ILE A N 1
ATOM 1359 C CA . ILE A 1 179 ? 6.521 -0.514 -1.389 1.00 98.19 179 ILE A CA 1
ATOM 1360 C C . ILE A 1 179 ? 6.029 0.666 -0.561 1.00 98.19 179 ILE A C 1
ATOM 1362 O O . ILE A 1 179 ? 4.827 0.844 -0.388 1.00 98.19 179 ILE A O 1
ATOM 1366 N N . ILE A 1 180 ? 6.947 1.477 -0.050 1.00 97.50 180 ILE A N 1
ATOM 1367 C CA . ILE A 1 180 ? 6.593 2.694 0.680 1.00 97.50 180 ILE A CA 1
ATOM 1368 C C . ILE A 1 180 ? 7.089 3.907 -0.087 1.00 97.50 180 ILE A C 1
ATOM 1370 O O . ILE A 1 180 ? 8.242 3.950 -0.522 1.00 97.50 180 ILE A O 1
ATOM 1374 N N . ALA A 1 181 ? 6.222 4.895 -0.245 1.00 96.69 181 ALA A N 1
ATOM 1375 C CA . ALA A 1 181 ? 6.556 6.168 -0.847 1.00 96.69 181 ALA A CA 1
ATOM 1376 C C . ALA A 1 181 ? 6.452 7.279 0.198 1.00 96.69 181 ALA A C 1
ATOM 1378 O O . ALA A 1 181 ? 5.540 7.304 1.016 1.00 96.69 181 ALA A O 1
ATOM 1379 N N . THR A 1 182 ? 7.429 8.181 0.228 1.00 94.75 182 THR A N 1
ATOM 1380 C CA . THR A 1 182 ? 7.461 9.276 1.204 1.00 94.75 182 THR A CA 1
ATOM 1381 C C . THR A 1 182 ? 8.133 10.507 0.624 1.00 94.75 182 THR A C 1
ATOM 1383 O O . THR A 1 182 ? 9.099 10.418 -0.136 1.00 94.75 182 THR A O 1
ATOM 1386 N N . GLN A 1 183 ? 7.663 11.686 1.022 1.00 90.81 183 GLN A N 1
ATOM 1387 C CA . GLN A 1 183 ? 8.403 12.920 0.753 1.00 90.81 183 GLN A CA 1
ATOM 1388 C C . GLN A 1 183 ? 9.552 13.139 1.741 1.00 90.81 183 GLN A C 1
ATOM 1390 O O . GLN A 1 183 ? 10.584 13.714 1.395 1.00 90.81 183 GLN A O 1
ATOM 1395 N N . ARG A 1 184 ? 9.386 12.687 2.988 1.00 86.25 184 ARG A N 1
ATOM 1396 C CA . ARG A 1 184 ? 10.243 13.065 4.116 1.00 86.25 184 ARG A CA 1
ATOM 1397 C C . ARG A 1 184 ? 10.701 11.833 4.884 1.00 86.25 184 ARG A C 1
ATOM 1399 O O . ARG A 1 184 ? 10.137 11.502 5.923 1.00 86.25 184 ARG A O 1
ATOM 1406 N N . LEU A 1 185 ? 11.799 11.227 4.435 1.00 87.12 185 LEU A N 1
ATOM 1407 C CA . LEU A 1 185 ? 12.384 10.047 5.084 1.00 87.12 185 LEU A CA 1
ATOM 1408 C C . LEU A 1 185 ? 12.687 10.265 6.576 1.00 87.12 185 LEU A C 1
ATOM 1410 O O . LEU A 1 185 ? 12.469 9.375 7.386 1.00 87.12 185 LEU A O 1
ATOM 1414 N N . ALA A 1 186 ? 13.117 11.469 6.966 1.00 86.25 186 ALA A N 1
ATOM 1415 C CA . ALA A 1 186 ? 13.400 11.803 8.365 1.00 86.25 186 ALA A CA 1
ATOM 1416 C C . ALA A 1 186 ? 12.169 11.740 9.292 1.00 86.25 186 ALA A C 1
ATOM 1418 O O . ALA A 1 186 ? 12.329 11.703 10.510 1.00 86.25 186 ALA A O 1
ATOM 1419 N N . LYS A 1 187 ? 10.951 11.748 8.734 1.00 85.94 187 LYS A N 1
ATOM 1420 C CA . LYS A 1 187 ? 9.700 11.631 9.492 1.00 85.94 187 LYS A CA 1
ATOM 1421 C C . LYS A 1 187 ? 9.204 10.190 9.623 1.00 85.94 187 LYS A C 1
ATOM 1423 O O . LYS A 1 187 ? 8.196 9.992 10.290 1.00 85.94 187 LYS A O 1
ATOM 1428 N N . LEU A 1 188 ? 9.880 9.207 9.027 1.00 85.88 188 LEU A N 1
ATOM 1429 C CA . LEU A 1 188 ? 9.520 7.796 9.159 1.00 85.88 188 LEU A CA 1
ATOM 1430 C C . LEU A 1 188 ? 10.145 7.164 10.405 1.00 85.88 188 LEU A C 1
ATOM 1432 O O . LEU A 1 188 ? 11.302 7.426 10.740 1.00 85.88 188 LEU A O 1
ATOM 1436 N N . ALA A 1 189 ? 9.374 6.309 11.073 1.00 85.31 189 ALA A N 1
ATOM 1437 C CA . ALA A 1 189 ? 9.877 5.436 12.124 1.00 85.31 189 ALA A CA 1
ATOM 1438 C C . ALA A 1 189 ? 10.990 4.523 11.575 1.00 85.31 189 ALA A C 1
ATOM 1440 O O . ALA A 1 189 ? 10.904 4.044 10.442 1.00 85.31 189 ALA A O 1
ATOM 1441 N N . LYS A 1 190 ? 12.043 4.334 12.376 1.00 77.06 190 LYS A N 1
ATOM 1442 C CA . LYS A 1 190 ? 13.241 3.563 12.016 1.00 77.06 190 LYS A CA 1
ATOM 1443 C C . LYS A 1 190 ? 13.123 2.102 12.421 1.00 77.06 190 LYS A C 1
ATOM 1445 O O . LYS A 1 190 ? 12.582 1.854 13.521 1.00 77.06 190 LYS A O 1
#

Radius of gyration: 15.78 Å; Cα contacts (8 Å, |Δi|>4): 363; chains: 1; bounding box: 41×39×44 Å

Secondary structure (DSSP, 8-state):
---EEEEEE-TTSPEEEEEHHHHHHS-EEEE--TTSSHHHHHHHHHHHHTTTSEEEEEESS-TTTTHHHHH--EEEEGGGS-HHHHHHHHHHHHHHT--EEEE-TTS-HHHHHHHHHHHHHHHHHS-GGG---EEEEETTTTTTSBSS--SS-HHHHHHHHHHHHIIIIIHGGGTEEEEEEES-GGGB--

Solvent-accessible surface area (backbone atoms only — not comparable to full-atom values): 10038 Å² total; per-residue (Å²): 132,88,54,68,38,70,76,50,64,43,98,84,70,47,78,34,68,42,54,49,65,59,44,54,75,42,67,45,79,48,76,38,52,90,90,65,47,57,69,57,50,51,46,49,48,49,67,69,40,52,92,79,41,37,38,38,35,42,28,62,78,46,88,59,52,66,42,28,84,76,72,65,25,49,67,40,63,48,78,86,46,51,48,70,53,31,18,53,46,22,31,47,27,47,69,72,60,50,26,32,28,41,30,26,46,93,49,54,73,48,52,35,19,4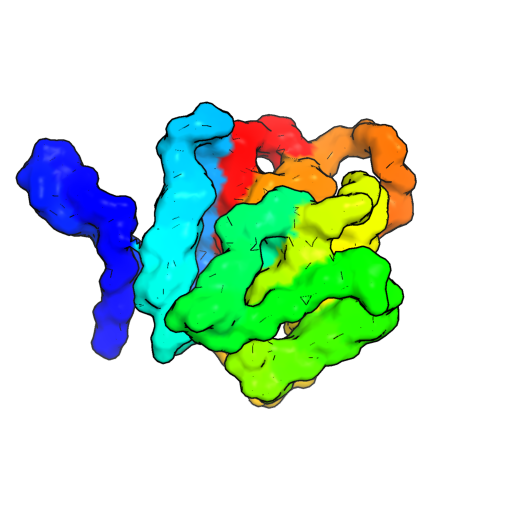0,43,51,20,25,21,49,42,17,49,68,68,56,60,76,94,52,47,57,66,28,42,37,38,31,50,54,34,39,75,40,29,47,53,60,90,67,97,52,56,70,65,37,49,51,47,12,33,50,33,50,47,40,38,61,80,49,16,48,88,50,25,32,13,32,33,39,27,30,61,51,72,88,40,34,56,130

Nearest PDB structures (foldseek):
  4ko8-assembly1_A  TM=6.608E-01  e=2.227E-03  Homo sapiens
  7jy5-assembly1_A  TM=6.556E-01  e=1.978E-03  Homo sapiens
  7uqj-assembly1_B  TM=6.449E-01  e=2.363E-03  Saccharomyces cerevisiae
  7t0v-assembly1_A  TM=6.489E-01  e=2.824E-03  Thermochaetoides thermophila
  3hu2-assembly1_B  TM=4.287E-01  e=6.487E-03  Homo sapiens

pLDDT: mean 94.94, std 5.6, range [53.03, 98.88]

Foldseek 3Di:
DWQWQFQDADPVRHTDTDTPVVLLLAAAEAEAAPPPCSLVSVCSVCVSCLVPAAEEELAQACSCVCCCVPRVAAEAALVPDDLQRLLCVLLCCLQVSHHYYDYNYPDDLLSSLSSQLSNLNSVLPHDLVSLAAYEYEYEQCLSQAFQDDDPYDPVSNVSSNVSVCCLHVPVSVSNYRYYYYHHDPVGGHD

Sequence (190 aa):
MTVAIEMGHTTAGAPAKLDLEELLATRLLVQGNSGSGKSHLLRRLLEQSAPWVQQTIIDPEGDFVSLGDRYGHLVIDAEQHTERGLQAAGERARIHRVSTVLNLEGLDAENQMRRAAAFLGGLFEVARDHWYPMLVVVDEAQLFAPAVAGEVSDEARKLSLGAMTNLMCRGRKRGLAGIIATQRLAKLAK